Protein AF-A0A3M0WTZ1-F1 (afdb_monomer_lite)

Secondary structure (DSSP, 8-state):
--HHHHHHHHHHHT-TTEE--S-S---HHHHHHHHHTT---TTHHHHHHHHHHHHHHHHHHHHHHHHHHTSS--PPPHHHHHHHHHHHHHHHHHHHHHHHHHHHHHSPTT--SHHHHHHHHTT--S-SEE----GGGGG--HHHHHHHTTSSSS--EEEEE--HHHHHHHHHHHHHHHHHHHTT--TTT-HHHHHHHHHHHHHHHHHHGGG-HHHHHHH-HHHHHHHHHHH-TTS-EEEEEHHHHHTTHHHHHHHHHHT---------S-TTPPPP-PPPHHHHHHHHHHTHHHHHHHHHHTTT---HHHHGGG---

Sequence (317 aa):
TKAGTSWLQAELAAHPECHLRPLREIHYFDTLEARRVGRAGPVGQARARERERLRALRARLEGGWRRHDRGGERVPPPWQVARLARIYQRLYVLEQWHEMIEAALAARPGRGHGHYLAFLLDGRRDEPLVADVTPAYATLAPASFAEMARLAADVRFLMVLRDPVERLWSHCRMIAARALAAEGLRAEAEPERFAALARARLDRFLEAGAADEELWARSDYAGTLSRFRAGAPRAPLHLAVFEEMIAGRGMAGICRFLGIAPRRARIGRPVHAGVPLALDAARRHKARELLAEQYAFATEALGGRLPAAWAEATVEV

pLDDT: mean 84.85, std 14.22, range [31.23, 98.19]

Radius of gyration: 21.52 Å; chains: 1; bounding box: 51×47×67 Å

Foldseek 3Di:
DCQQLVLVCVQQVVAPLEQEQPDAALCQLQLLQCVVVVHCRPCNVVLVVVLVVLVVVVVVVVVVVVVQVVPDDDDPPPVVVVVVVVSVSVSVLSVLSSVLNVCVNPDDPPPASVSVVCSQCVPPDNRNHTDHRHLCLLLDALQSLLSQLPPDPAGAAEDEDEQLLCVLLVVLLVVLQVVQVVVVHGCVVVVVSSQVSSVVSLVVCLVCQVVPVVSNSSSCPVVSVVRNCSNPVPHHYDYFYSVCVLVQNRQQVVCVSRVHDRDRRPNDDRDDDGDDDDDDLVSLVSSCVSSVVSVVVVCVVVPNDDDVVSVVNPDDD

Structure (mmCIF, N/CA/C/O backbone):
data_AF-A0A3M0WTZ1-F1
#
_entry.id   AF-A0A3M0WTZ1-F1
#
loop_
_atom_site.group_PDB
_atom_site.id
_atom_site.type_symbol
_atom_site.label_atom_id
_atom_site.label_alt_id
_atom_site.label_comp_id
_atom_site.label_asym_id
_atom_site.label_entity_id
_atom_site.label_seq_id
_atom_site.pdbx_PDB_ins_code
_atom_site.Cartn_x
_atom_site.Cartn_y
_atom_site.Cartn_z
_atom_site.occupancy
_atom_site.B_iso_or_equiv
_atom_site.auth_seq_id
_atom_site.auth_comp_id
_atom_site.auth_asym_id
_atom_site.auth_atom_id
_atom_site.pdbx_PDB_model_num
ATOM 1 N N . THR A 1 1 ? 8.679 -5.397 -4.133 1.00 43.53 1 THR A N 1
ATOM 2 C CA . THR A 1 1 ? 8.487 -4.863 -2.764 1.00 43.53 1 THR A CA 1
ATOM 3 C C . THR A 1 1 ? 7.074 -4.359 -2.456 1.00 43.53 1 THR A C 1
ATOM 5 O O . THR A 1 1 ? 6.865 -3.561 -1.554 1.00 43.53 1 THR A O 1
ATOM 8 N N . LYS A 1 2 ? 6.065 -4.969 -3.092 1.00 50.75 2 LYS A N 1
ATOM 9 C CA . LYS A 1 2 ? 4.638 -4.880 -2.734 1.00 50.75 2 LYS A CA 1
ATOM 10 C C . LYS A 1 2 ? 4.177 -6.132 -1.972 1.00 50.75 2 LYS A C 1
ATOM 12 O O . LYS A 1 2 ? 3.028 -6.539 -2.083 1.00 50.75 2 LYS A O 1
ATOM 17 N N . ALA A 1 3 ? 5.109 -6.806 -1.294 1.00 59.81 3 ALA A N 1
ATOM 18 C CA . ALA A 1 3 ? 4.944 -8.204 -0.902 1.00 59.81 3 ALA A CA 1
ATOM 19 C C . ALA A 1 3 ? 3.773 -8.409 0.075 1.00 59.81 3 ALA A C 1
ATOM 21 O O . ALA A 1 3 ? 3.028 -9.361 -0.104 1.00 59.81 3 ALA A O 1
ATOM 22 N N . GLY A 1 4 ? 3.543 -7.489 1.021 1.00 73.88 4 GLY A N 1
ATOM 23 C CA . GLY A 1 4 ? 2.456 -7.605 2.004 1.00 73.88 4 GLY A CA 1
ATOM 24 C C . GLY A 1 4 ? 1.062 -7.471 1.414 1.00 73.88 4 GLY A C 1
ATOM 25 O O . GLY A 1 4 ? 0.257 -8.390 1.510 1.00 73.88 4 GLY A O 1
ATOM 26 N N . THR A 1 5 ? 0.781 -6.355 0.745 1.00 81.69 5 THR A N 1
ATOM 27 C CA . THR A 1 5 ? -0.539 -6.125 0.147 1.00 81.69 5 THR A CA 1
ATOM 28 C C . THR A 1 5 ? -0.799 -7.020 -1.060 1.00 81.69 5 THR A C 1
ATOM 30 O O . THR A 1 5 ? -1.931 -7.442 -1.257 1.00 81.69 5 THR A O 1
ATOM 33 N N . SER A 1 6 ? 0.235 -7.392 -1.828 1.00 82.25 6 SER A N 1
ATOM 34 C CA . SER A 1 6 ? 0.091 -8.388 -2.902 1.00 82.25 6 SER A CA 1
ATOM 35 C C . SER A 1 6 ? -0.230 -9.777 -2.356 1.00 82.25 6 SER A C 1
ATOM 37 O O . SER A 1 6 ? -1.036 -10.481 -2.956 1.00 82.25 6 SER A O 1
ATOM 39 N N . TRP A 1 7 ? 0.401 -10.175 -1.246 1.00 85.06 7 TRP A N 1
ATOM 40 C CA . TRP A 1 7 ? 0.103 -11.439 -0.577 1.00 85.06 7 TRP A CA 1
ATOM 41 C C . TRP A 1 7 ? -1.320 -11.434 -0.018 1.00 85.06 7 TRP A C 1
ATOM 43 O O . TRP A 1 7 ? -2.097 -12.323 -0.343 1.00 85.06 7 TRP A O 1
ATOM 53 N N . LEU A 1 8 ? -1.705 -10.380 0.708 1.00 88.12 8 LEU A N 1
ATOM 54 C CA . LEU A 1 8 ? -3.061 -10.230 1.235 1.00 88.12 8 LEU A CA 1
ATOM 55 C C . LEU A 1 8 ? -4.109 -10.272 0.121 1.00 88.12 8 LEU A C 1
ATOM 57 O O . LEU A 1 8 ? -5.101 -10.984 0.233 1.00 88.12 8 LEU A O 1
ATOM 61 N N . GLN A 1 9 ? -3.876 -9.537 -0.969 1.00 89.44 9 GLN A N 1
ATOM 62 C CA . GLN A 1 9 ? -4.772 -9.556 -2.116 1.00 89.44 9 GLN A CA 1
ATOM 63 C C . GLN A 1 9 ? -4.897 -10.968 -2.698 1.00 89.44 9 GLN A C 1
ATOM 65 O O . GLN A 1 9 ? -5.998 -11.372 -3.055 1.00 89.44 9 GLN A O 1
ATOM 70 N N . ALA A 1 10 ? -3.800 -11.725 -2.792 1.00 88.12 10 ALA A N 1
ATOM 71 C CA . ALA A 1 10 ? -3.833 -13.099 -3.284 1.00 88.12 10 ALA A CA 1
ATOM 72 C C . ALA A 1 10 ? -4.600 -14.044 -2.341 1.00 88.12 10 ALA A C 1
ATOM 74 O O . ALA A 1 10 ? -5.351 -14.893 -2.820 1.00 88.12 10 ALA A O 1
ATOM 75 N N . GLU A 1 11 ? -4.448 -13.887 -1.023 1.00 89.38 11 GLU A N 1
ATOM 76 C CA . GLU A 1 11 ? -5.180 -14.683 -0.031 1.00 89.38 11 GLU A CA 1
ATOM 77 C C . GLU A 1 11 ? -6.684 -14.390 -0.061 1.00 89.38 11 GLU A C 1
ATOM 79 O O . GLU A 1 11 ? -7.487 -15.327 -0.083 1.00 89.38 11 GLU A O 1
ATOM 84 N N . LEU A 1 12 ? -7.062 -13.106 -0.121 1.00 92.25 12 LEU A N 1
ATOM 85 C CA . LEU A 1 12 ? -8.459 -12.684 -0.225 1.00 92.25 12 LEU A CA 1
ATOM 86 C C . LEU A 1 12 ? -9.069 -13.096 -1.567 1.00 92.25 12 LEU A C 1
ATOM 88 O O . LEU A 1 12 ? -10.140 -13.681 -1.578 1.00 92.25 12 LEU A O 1
ATOM 92 N N . ALA A 1 13 ? -8.380 -12.885 -2.692 1.00 91.19 13 ALA A N 1
ATOM 93 C CA . ALA A 1 13 ? -8.884 -13.279 -4.012 1.00 91.19 13 ALA A CA 1
ATOM 94 C C . ALA A 1 13 ? -9.069 -14.798 -4.159 1.00 91.19 13 ALA A C 1
ATOM 96 O O . ALA A 1 13 ? -9.831 -15.254 -5.005 1.00 91.19 13 ALA A O 1
ATOM 97 N N . ALA A 1 14 ? -8.363 -15.597 -3.359 1.00 90.88 14 ALA A N 1
ATOM 98 C CA . ALA A 1 14 ? -8.546 -17.039 -3.337 1.00 90.88 14 ALA A CA 1
ATOM 99 C C . ALA A 1 14 ? -9.670 -17.492 -2.389 1.00 90.88 14 ALA A C 1
ATOM 101 O O . ALA A 1 14 ? -9.892 -18.704 -2.285 1.00 90.88 14 ALA A O 1
ATOM 102 N N . HIS A 1 15 ? -10.243 -16.601 -1.572 1.00 93.25 15 HIS A N 1
ATOM 103 C CA . HIS A 1 15 ? -11.180 -16.930 -0.493 1.00 93.25 15 HIS A CA 1
ATOM 104 C C . HIS A 1 15 ? -12.612 -17.040 -1.034 1.00 93.25 15 HIS A C 1
ATOM 106 O O . HIS A 1 15 ? -13.039 -16.135 -1.742 1.00 93.25 15 HIS A O 1
ATOM 112 N N . PRO A 1 16 ? -13.366 -18.110 -0.713 1.00 94.12 16 PRO A N 1
ATOM 113 C CA . PRO A 1 16 ? -14.694 -18.334 -1.295 1.00 94.12 16 PRO A CA 1
ATOM 114 C C . PRO A 1 16 ? -15.711 -17.246 -0.930 1.00 94.12 16 PRO A C 1
ATOM 116 O O . PRO A 1 16 ? -16.618 -16.983 -1.703 1.00 94.12 16 PRO A O 1
ATOM 119 N N . GLU A 1 17 ? -15.544 -16.593 0.221 1.00 96.75 17 GLU A N 1
ATOM 120 C CA . GLU A 1 17 ? -16.418 -15.499 0.671 1.00 96.75 17 GLU A CA 1
ATOM 121 C C . GLU A 1 17 ? -15.988 -14.102 0.195 1.00 96.75 17 GLU A C 1
ATOM 123 O O . GLU A 1 17 ? -16.555 -13.096 0.623 1.00 96.75 17 GLU A O 1
ATOM 128 N N . CYS A 1 18 ? -14.975 -14.016 -0.669 1.00 96.88 18 CYS A N 1
ATOM 129 C CA . CYS A 1 18 ? -14.419 -12.747 -1.118 1.00 96.88 18 CYS A CA 1
ATOM 130 C C . CYS A 1 18 ? -14.527 -12.605 -2.635 1.00 96.88 18 CYS A C 1
ATOM 132 O O . CYS A 1 18 ? -13.988 -13.410 -3.392 1.00 96.88 18 CYS A O 1
ATOM 134 N N . HIS A 1 19 ? -15.127 -11.508 -3.080 1.00 96.31 19 HIS A N 1
ATOM 135 C CA . HIS A 1 19 ? -15.101 -11.072 -4.463 1.00 96.31 19 HIS A CA 1
ATOM 136 C C . HIS A 1 19 ? -14.076 -9.946 -4.645 1.00 96.31 19 HIS A C 1
ATOM 138 O O . HIS A 1 19 ? -14.218 -8.843 -4.114 1.00 96.31 19 HIS A O 1
ATOM 144 N N . LEU A 1 20 ? -13.017 -10.225 -5.405 1.00 94.56 20 LEU A N 1
ATOM 145 C CA . LEU A 1 20 ? -12.028 -9.231 -5.811 1.00 94.56 20 LEU A CA 1
ATOM 146 C C . LEU A 1 20 ? -11.910 -9.242 -7.332 1.00 94.56 20 LEU A C 1
ATOM 148 O O . LEU A 1 20 ? -11.742 -10.300 -7.945 1.00 94.56 20 LEU A O 1
ATOM 152 N N . ARG A 1 21 ? -11.908 -8.055 -7.947 1.00 90.56 21 ARG A N 1
ATOM 153 C CA . ARG A 1 21 ? -11.580 -7.935 -9.371 1.00 90.56 21 ARG A CA 1
ATOM 154 C C . ARG A 1 21 ? -10.158 -8.462 -9.617 1.00 90.56 21 ARG A C 1
ATOM 156 O O . ARG A 1 21 ? -9.267 -8.248 -8.790 1.00 90.56 21 ARG A O 1
ATOM 163 N N . PRO A 1 22 ? -9.880 -9.088 -10.777 1.00 84.94 22 PRO A N 1
ATOM 164 C CA . PRO A 1 22 ? -8.549 -9.588 -11.136 1.00 84.94 22 PRO A CA 1
ATOM 165 C C . PRO A 1 22 ? -7.601 -8.449 -11.572 1.00 84.94 22 PRO A C 1
ATOM 167 O O . PRO A 1 22 ? -6.793 -8.598 -12.491 1.00 84.94 22 PRO A O 1
ATOM 170 N N . LEU A 1 23 ? -7.706 -7.298 -10.907 1.00 84.44 23 LEU A N 1
ATOM 171 C CA . LEU A 1 23 ? -6.866 -6.124 -11.053 1.00 84.44 23 LEU A CA 1
ATOM 172 C C . LEU A 1 23 ? -6.281 -5.778 -9.685 1.00 84.44 23 LEU A C 1
ATOM 174 O O . LEU A 1 23 ? -6.974 -5.763 -8.672 1.00 84.44 23 LEU A O 1
ATOM 178 N N . ARG A 1 24 ? -4.977 -5.520 -9.651 1.00 83.81 24 ARG A N 1
ATOM 179 C CA . ARG A 1 24 ? -4.284 -5.121 -8.425 1.00 83.81 24 ARG A CA 1
ATOM 180 C C . ARG A 1 24 ? -4.145 -3.622 -8.388 1.00 83.81 24 ARG A C 1
ATOM 182 O O . ARG A 1 24 ? -3.759 -3.062 -9.407 1.00 83.81 24 ARG A O 1
ATOM 189 N N . GLU A 1 25 ? -4.365 -3.052 -7.208 1.00 89.25 25 GLU A N 1
ATOM 190 C CA . GLU A 1 25 ? -4.240 -1.621 -6.938 1.00 89.25 25 GLU A CA 1
ATOM 191 C C . GLU A 1 25 ? -5.066 -0.791 -7.928 1.00 89.25 25 GLU A C 1
ATOM 193 O O . GLU A 1 25 ? -4.576 -0.342 -8.963 1.00 89.25 25 GLU A O 1
ATOM 198 N N . ILE A 1 26 ? -6.351 -0.618 -7.627 1.00 91.62 26 ILE A N 1
ATOM 199 C CA . ILE A 1 26 ? -7.291 0.064 -8.523 1.00 91.62 26 ILE A CA 1
ATOM 200 C C . ILE A 1 26 ? -6.945 1.553 -8.659 1.00 91.62 26 ILE A C 1
ATOM 202 O O . ILE A 1 26 ? -7.224 2.151 -9.699 1.00 91.62 26 ILE A O 1
ATOM 206 N N . HIS A 1 27 ? -6.294 2.149 -7.658 1.00 91.44 27 HIS A N 1
ATOM 207 C CA . HIS A 1 27 ? -5.877 3.552 -7.692 1.00 91.44 27 HIS A CA 1
ATOM 208 C C . HIS A 1 27 ? -7.032 4.529 -7.992 1.00 91.44 27 HIS A C 1
ATOM 210 O O . HIS A 1 27 ? -6.870 5.483 -8.760 1.00 91.44 27 HIS A O 1
ATOM 216 N N . TYR A 1 28 ? -8.228 4.260 -7.454 1.00 93.19 28 TYR A N 1
ATOM 217 C CA . TYR A 1 28 ? -9.418 5.072 -7.712 1.00 93.19 28 TYR A CA 1
ATOM 218 C C . TYR A 1 28 ? -9.367 6.394 -6.939 1.00 93.19 28 TYR A C 1
ATOM 220 O O . TYR A 1 28 ? -9.312 7.466 -7.545 1.00 93.19 28 TYR A O 1
ATOM 228 N N . PHE A 1 29 ? -9.326 6.331 -5.606 1.00 93.69 29 PHE A N 1
ATOM 229 C CA . PHE A 1 29 ? -9.411 7.524 -4.757 1.00 93.69 29 PHE A CA 1
ATOM 230 C C . PHE A 1 29 ? -8.200 8.455 -4.892 1.00 93.69 29 PHE A C 1
ATOM 232 O O . PHE A 1 29 ? -8.381 9.664 -5.006 1.00 93.69 29 PHE A O 1
ATOM 239 N N . ASP A 1 30 ? -6.977 7.923 -4.975 1.00 91.12 30 ASP A N 1
ATOM 240 C CA . ASP A 1 30 ? -5.756 8.728 -5.155 1.00 91.12 30 ASP A CA 1
ATOM 241 C C . ASP A 1 30 ? -5.700 9.396 -6.532 1.00 91.12 30 ASP A C 1
ATOM 243 O O . ASP A 1 30 ? -5.180 10.501 -6.675 1.00 91.12 30 ASP A O 1
ATOM 247 N N . THR A 1 31 ? -6.305 8.777 -7.548 1.00 88.69 31 THR A N 1
ATOM 248 C CA . THR A 1 31 ? -6.494 9.421 -8.852 1.00 88.69 31 THR A CA 1
ATOM 249 C C . THR A 1 31 ? -7.454 10.600 -8.778 1.00 88.69 31 THR A C 1
ATOM 251 O O . THR A 1 31 ? -7.157 11.662 -9.330 1.00 88.69 31 THR A O 1
ATOM 254 N N . LEU A 1 32 ? -8.618 10.410 -8.150 1.00 88.06 32 LEU A N 1
ATOM 255 C CA . LEU A 1 32 ? -9.620 11.466 -8.046 1.00 88.06 32 LEU A CA 1
ATOM 256 C C . LEU A 1 32 ? -9.100 12.632 -7.208 1.00 88.06 32 LEU A C 1
ATOM 258 O O . LEU A 1 32 ? -9.241 13.783 -7.616 1.00 88.06 32 LEU A O 1
ATOM 262 N N . GLU A 1 33 ? -8.452 12.342 -6.081 1.00 88.56 33 GLU A N 1
ATOM 263 C CA . GLU A 1 33 ? -7.836 13.354 -5.228 1.00 88.56 33 GLU A CA 1
ATOM 264 C C . GLU A 1 33 ? -6.769 14.140 -5.993 1.00 88.56 33 GLU A C 1
ATOM 266 O O . GLU A 1 33 ? -6.850 15.366 -6.047 1.00 88.56 33 GLU A O 1
ATOM 271 N N . ALA A 1 34 ? -5.847 13.459 -6.687 1.00 84.62 34 ALA A N 1
ATOM 272 C CA . ALA A 1 34 ? -4.825 14.123 -7.493 1.00 84.62 34 ALA A CA 1
ATOM 273 C C . ALA A 1 34 ? -5.426 15.060 -8.553 1.00 84.62 34 ALA A C 1
ATOM 275 O O . ALA A 1 34 ? -4.933 16.176 -8.733 1.00 84.62 34 ALA A O 1
ATOM 276 N N . ARG A 1 35 ? -6.522 14.652 -9.214 1.00 81.38 35 ARG A N 1
ATOM 277 C CA . ARG A 1 35 ? -7.234 15.514 -10.169 1.00 81.38 35 ARG A CA 1
ATOM 278 C C . ARG A 1 35 ? -7.805 16.759 -9.494 1.00 81.38 35 ARG A C 1
ATOM 280 O O . ARG A 1 35 ? -7.669 17.844 -10.057 1.00 81.38 35 ARG A O 1
ATOM 287 N N . ARG A 1 36 ? -8.428 16.612 -8.318 1.00 80.00 36 ARG A N 1
ATOM 288 C CA . ARG A 1 36 ? -9.026 17.725 -7.555 1.00 80.00 36 ARG A CA 1
ATOM 289 C C . ARG A 1 36 ? -7.980 18.763 -7.153 1.00 80.00 36 ARG A C 1
ATOM 291 O O . ARG A 1 36 ? -8.273 19.950 -7.199 1.00 80.00 36 ARG A O 1
ATOM 298 N N . VAL A 1 37 ? -6.763 18.327 -6.825 1.00 76.62 37 VAL A N 1
ATOM 299 C CA . VAL A 1 37 ? -5.655 19.219 -6.439 1.00 76.62 37 VAL A CA 1
ATOM 300 C C . VAL A 1 37 ? -4.757 19.636 -7.613 1.00 76.62 37 VAL A C 1
ATOM 302 O O . VAL A 1 37 ? -3.669 20.163 -7.397 1.00 76.62 37 VAL A O 1
ATOM 305 N N . GLY A 1 38 ? -5.168 19.381 -8.862 1.00 68.69 38 GLY A N 1
ATOM 306 C CA . GLY A 1 38 ? -4.420 19.792 -10.056 1.00 68.69 38 GLY A CA 1
ATOM 307 C C . GLY A 1 38 ? -3.067 19.094 -10.247 1.00 68.69 38 GLY A C 1
ATOM 308 O O . GLY A 1 38 ? -2.259 19.538 -11.058 1.00 68.69 38 GLY A O 1
ATOM 309 N N . ARG A 1 39 ? -2.802 17.997 -9.528 1.00 65.12 39 ARG A N 1
ATOM 310 C CA . ARG A 1 39 ? -1.571 17.212 -9.664 1.00 65.12 39 ARG A CA 1
ATOM 311 C C . ARG A 1 39 ? -1.727 16.210 -10.807 1.00 65.12 39 ARG A C 1
ATOM 313 O O . ARG A 1 39 ? -2.798 15.634 -11.015 1.00 65.12 39 ARG A O 1
ATOM 320 N N . ALA A 1 40 ? -0.639 15.943 -11.529 1.00 57.66 40 ALA A N 1
ATOM 321 C CA . ALA A 1 40 ? -0.582 14.767 -12.387 1.00 57.66 40 ALA A CA 1
ATOM 322 C C . ALA A 1 40 ? -0.678 13.537 -11.475 1.00 57.66 40 ALA A C 1
ATOM 324 O O . ALA A 1 40 ? 0.288 13.180 -10.805 1.00 57.66 40 ALA A O 1
ATOM 325 N N . GLY A 1 41 ? -1.863 12.929 -11.382 1.00 54.03 41 GLY A N 1
ATOM 326 C CA . GLY A 1 41 ? -2.035 11.719 -10.582 1.00 54.03 41 GLY A CA 1
ATOM 327 C C . GLY A 1 41 ? -1.038 10.641 -11.017 1.00 54.03 41 GLY A C 1
ATOM 328 O O . GLY A 1 41 ? -0.635 10.635 -12.187 1.00 54.03 41 GLY A O 1
ATOM 329 N N . PRO A 1 42 ? -0.673 9.693 -10.131 1.00 51.66 42 PRO A N 1
ATOM 330 C CA . PRO A 1 42 ? 0.375 8.687 -10.375 1.00 51.66 42 PRO A CA 1
ATOM 331 C C . PRO A 1 42 ? 0.147 7.816 -11.623 1.00 51.66 42 PRO A C 1
ATOM 333 O O . PRO A 1 42 ? 1.006 7.034 -12.022 1.00 51.66 42 PRO A O 1
ATOM 336 N N . VAL A 1 43 ? -1.019 7.948 -12.250 1.00 53.47 43 VAL A N 1
ATOM 337 C CA . VAL A 1 43 ? -1.520 7.081 -13.298 1.00 53.47 43 VAL A CA 1
ATOM 338 C C . VAL A 1 43 ? -1.839 7.833 -14.603 1.00 53.47 43 VAL A C 1
ATOM 340 O O . VAL A 1 43 ? -2.143 7.182 -15.591 1.00 53.47 43 VAL A O 1
ATOM 343 N N . GLY A 1 44 ? -1.756 9.170 -14.668 1.00 52.91 44 GLY A N 1
ATOM 344 C CA . GLY A 1 44 ? -2.223 9.949 -15.833 1.00 52.91 44 GLY A CA 1
ATOM 345 C C . GLY A 1 44 ? -1.494 9.630 -17.150 1.00 52.91 44 GLY A C 1
ATOM 346 O O . GLY A 1 44 ? -2.113 9.221 -18.129 1.00 52.91 44 GLY A O 1
ATOM 347 N N . GLN A 1 45 ? -0.162 9.739 -17.168 1.00 46.59 45 GLN A N 1
ATOM 348 C CA . GLN A 1 45 ? 0.645 9.434 -18.363 1.00 46.59 45 GLN A CA 1
ATOM 349 C C . GLN A 1 45 ? 0.863 7.924 -18.560 1.00 46.59 45 GLN A C 1
ATOM 351 O O . GLN A 1 45 ? 0.922 7.439 -19.691 1.00 46.59 45 GLN A O 1
ATOM 356 N N . ALA A 1 46 ? 0.924 7.161 -17.462 1.00 53.72 46 ALA A N 1
ATOM 357 C CA . ALA A 1 46 ? 1.008 5.704 -17.503 1.00 53.72 46 ALA A CA 1
ATOM 358 C C . ALA A 1 46 ? -0.266 5.069 -18.097 1.00 53.72 46 ALA A C 1
ATOM 360 O O . ALA A 1 46 ? -0.160 4.077 -18.809 1.00 53.72 46 ALA A O 1
ATOM 361 N N . ARG A 1 47 ? -1.453 5.665 -17.887 1.00 63.69 47 ARG A N 1
ATOM 362 C CA . ARG A 1 47 ? -2.740 5.211 -18.452 1.00 63.69 47 ARG A CA 1
ATOM 363 C C . ARG A 1 47 ? -2.807 5.315 -19.960 1.00 63.69 47 ARG A C 1
ATOM 365 O O . ARG A 1 47 ? -3.262 4.370 -20.593 1.00 63.69 47 ARG A O 1
ATOM 372 N N . ALA A 1 48 ? -2.371 6.437 -20.532 1.00 59.62 48 ALA A N 1
ATOM 373 C CA . ALA A 1 48 ? -2.405 6.628 -21.980 1.00 59.62 48 ALA A CA 1
ATOM 374 C C . ALA A 1 48 ? -1.502 5.604 -22.687 1.00 59.62 48 ALA A C 1
ATOM 376 O O . ALA A 1 48 ? -1.952 4.909 -23.599 1.00 59.62 48 ALA A O 1
ATOM 377 N N . ARG A 1 49 ? -0.270 5.436 -22.183 1.00 62.19 49 ARG A N 1
ATOM 378 C CA . ARG A 1 49 ? 0.690 4.443 -22.691 1.00 62.19 49 ARG A CA 1
ATOM 379 C C . ARG A 1 49 ? 0.203 3.010 -22.487 1.00 62.19 49 ARG A C 1
ATOM 381 O O . ARG A 1 49 ? 0.332 2.188 -23.388 1.00 62.19 49 ARG A O 1
ATOM 388 N N . GLU A 1 50 ? -0.384 2.703 -21.330 1.00 67.50 50 GLU A N 1
ATOM 389 C CA . GLU A 1 50 ? -0.930 1.371 -21.063 1.00 67.50 50 GLU A CA 1
ATOM 390 C C . GLU A 1 50 ? -2.135 1.083 -21.965 1.00 67.50 50 GLU A C 1
ATOM 392 O O . GLU A 1 50 ? -2.194 0.017 -22.563 1.00 67.50 50 GLU A O 1
ATOM 397 N N . ARG A 1 51 ? -3.048 2.037 -22.182 1.00 67.81 51 ARG A N 1
ATOM 398 C CA . ARG A 1 51 ? -4.176 1.879 -23.116 1.00 67.81 51 ARG A CA 1
ATOM 399 C C . ARG A 1 51 ? -3.713 1.610 -24.544 1.00 67.81 51 ARG A C 1
ATOM 401 O O . ARG A 1 51 ? -4.249 0.721 -25.203 1.00 67.81 51 ARG A O 1
ATOM 408 N N . GLU A 1 52 ? -2.726 2.356 -25.028 1.00 69.56 52 GLU A N 1
ATOM 409 C CA . GLU A 1 52 ? -2.148 2.138 -26.355 1.00 69.56 52 GLU A CA 1
ATOM 410 C C . GLU A 1 52 ? -1.479 0.761 -26.456 1.00 69.56 52 GLU A C 1
ATOM 412 O O . GLU A 1 52 ? -1.727 0.010 -27.400 1.00 69.56 52 GLU A O 1
ATOM 417 N N . ARG A 1 53 ? -0.727 0.365 -25.424 1.00 71.38 53 ARG A N 1
ATOM 418 C CA . ARG A 1 53 ? -0.125 -0.967 -25.322 1.00 71.38 53 ARG A CA 1
ATOM 419 C C . ARG A 1 53 ? -1.170 -2.084 -25.308 1.00 71.38 53 ARG A C 1
ATOM 421 O O . ARG A 1 53 ? -0.963 -3.108 -25.959 1.00 71.38 53 ARG A O 1
ATOM 428 N N . LEU A 1 54 ? -2.278 -1.909 -24.588 1.00 70.12 54 LEU A N 1
ATOM 429 C CA . LEU A 1 54 ? -3.378 -2.875 -24.520 1.00 70.12 54 LEU A CA 1
ATOM 430 C C . LEU A 1 54 ? -4.067 -3.015 -25.879 1.00 70.12 54 LEU A C 1
ATOM 432 O O . LEU A 1 54 ? -4.280 -4.139 -26.334 1.00 70.12 54 LEU A O 1
ATOM 436 N N . ARG A 1 55 ? -4.320 -1.897 -26.573 1.00 73.94 55 ARG A N 1
ATOM 437 C CA . ARG A 1 55 ? -4.846 -1.889 -27.948 1.00 73.94 55 ARG A CA 1
ATOM 438 C C . ARG A 1 55 ? -3.914 -2.607 -28.918 1.00 73.94 55 ARG A C 1
ATOM 440 O O . ARG A 1 55 ? -4.362 -3.477 -29.660 1.00 73.94 55 ARG A O 1
ATOM 447 N N . ALA A 1 56 ? -2.618 -2.299 -28.876 1.00 76.31 56 ALA A N 1
ATOM 448 C CA . ALA A 1 56 ? -1.616 -2.953 -29.714 1.00 76.31 56 ALA A CA 1
ATOM 449 C C . ALA A 1 56 ? -1.524 -4.462 -29.423 1.00 76.31 56 ALA A C 1
ATOM 451 O O . ALA A 1 56 ? -1.442 -5.279 -30.343 1.00 76.31 56 ALA A O 1
ATOM 452 N N . LEU A 1 57 ? -1.587 -4.856 -28.145 1.00 73.88 57 LEU A N 1
ATOM 453 C CA . LEU A 1 57 ? -1.592 -6.260 -27.744 1.00 73.88 57 LEU A CA 1
ATOM 454 C C . LEU A 1 57 ? -2.845 -6.985 -28.252 1.00 73.88 57 LEU A C 1
ATOM 456 O O . LEU A 1 57 ? -2.712 -8.074 -28.809 1.00 73.88 57 LEU A O 1
ATOM 460 N N . ARG A 1 58 ? -4.030 -6.381 -28.108 1.00 73.81 58 ARG A N 1
ATOM 461 C CA . ARG A 1 58 ? -5.299 -6.923 -28.611 1.00 73.81 58 ARG A CA 1
ATOM 462 C C . ARG A 1 58 ? -5.265 -7.114 -30.125 1.00 73.81 58 ARG A C 1
ATOM 464 O O . ARG A 1 58 ? -5.478 -8.229 -30.593 1.00 73.81 58 ARG A O 1
AT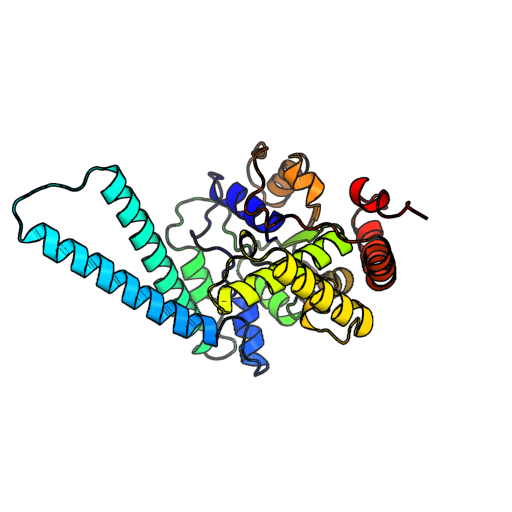OM 471 N N . ALA A 1 59 ? -4.873 -6.082 -30.872 1.00 76.62 59 ALA A N 1
ATOM 472 C CA . ALA A 1 59 ? -4.741 -6.146 -32.327 1.00 76.62 59 ALA A CA 1
ATOM 473 C C . ALA A 1 59 ? -3.765 -7.250 -32.775 1.00 76.62 59 ALA A C 1
ATOM 475 O O . ALA A 1 59 ? -4.035 -7.985 -33.727 1.00 76.62 59 ALA A O 1
ATOM 476 N N . ARG A 1 60 ? -2.647 -7.432 -32.056 1.00 74.75 60 ARG A N 1
ATOM 477 C CA . ARG A 1 60 ? -1.682 -8.506 -32.339 1.00 74.75 60 ARG A CA 1
ATOM 478 C C . ARG A 1 60 ? -2.264 -9.900 -32.090 1.00 74.75 60 ARG A C 1
ATOM 480 O O . ARG A 1 60 ? -1.977 -10.816 -32.859 1.00 74.75 60 ARG A O 1
ATOM 487 N N . LEU A 1 61 ? -3.053 -10.072 -31.028 1.00 71.19 61 LEU A N 1
ATOM 488 C CA . LEU A 1 61 ? -3.700 -11.348 -30.700 1.00 71.19 61 LEU A CA 1
ATOM 489 C C . LEU A 1 61 ? -4.794 -11.698 -31.714 1.00 71.19 61 LEU A C 1
ATOM 491 O O . LEU A 1 61 ? -4.798 -12.814 -32.230 1.00 71.19 61 LEU A O 1
ATOM 495 N N . GLU A 1 62 ? -5.651 -10.738 -32.061 1.00 71.88 62 GLU A N 1
ATOM 496 C CA . GLU A 1 62 ? -6.705 -10.902 -33.069 1.00 71.88 62 GLU A CA 1
ATOM 497 C C . GLU A 1 62 ? -6.110 -11.179 -34.464 1.00 71.88 62 GLU A C 1
ATOM 499 O O . GLU A 1 62 ? -6.552 -12.086 -35.171 1.00 71.88 62 GLU A O 1
ATOM 504 N N . GLY A 1 63 ? -5.038 -10.474 -34.847 1.00 67.50 63 GLY A N 1
ATOM 505 C CA . GLY A 1 63 ? -4.326 -10.698 -36.111 1.00 67.50 63 GLY A CA 1
ATOM 506 C C . GLY A 1 63 ? -3.525 -12.008 -36.167 1.00 67.50 63 GLY A C 1
ATOM 507 O O . GLY A 1 63 ? -3.287 -12.549 -37.248 1.00 67.50 63 GLY A O 1
ATOM 508 N N . GLY A 1 64 ? -3.088 -12.543 -35.024 1.00 65.50 64 GLY A N 1
ATOM 509 C CA . GLY A 1 64 ? -2.520 -13.893 -34.931 1.00 65.50 64 GLY A CA 1
ATOM 510 C C . GLY A 1 64 ? -3.577 -14.978 -35.147 1.00 65.50 64 GLY A C 1
ATOM 511 O O . GLY A 1 64 ? -3.321 -15.955 -35.846 1.00 65.50 64 GLY A O 1
ATOM 512 N N . TRP A 1 65 ? -4.784 -14.761 -34.619 1.00 60.00 65 TRP A N 1
ATOM 513 C CA . TRP A 1 65 ? -5.919 -15.675 -34.760 1.00 60.00 65 TRP A CA 1
ATOM 514 C C . TRP A 1 65 ? -6.414 -15.771 -36.212 1.00 60.00 65 TRP A C 1
ATOM 516 O O . TRP A 1 65 ? -6.529 -16.868 -36.751 1.00 60.00 65 TRP A O 1
ATOM 526 N N . ARG A 1 66 ? -6.577 -14.631 -36.900 1.00 59.41 66 ARG A N 1
ATOM 527 C CA . ARG A 1 66 ? -6.998 -14.583 -38.319 1.00 59.41 66 ARG A CA 1
ATOM 528 C C . ARG A 1 66 ? -6.037 -15.291 -39.286 1.00 59.41 66 ARG A C 1
ATOM 530 O O . ARG A 1 66 ? -6.450 -15.685 -40.371 1.00 59.41 66 ARG A O 1
ATOM 537 N N . ARG A 1 67 ? -4.756 -15.432 -38.923 1.00 57.78 67 ARG A N 1
ATOM 538 C CA . ARG A 1 67 ? -3.751 -16.160 -39.721 1.00 57.78 67 ARG A CA 1
ATOM 539 C C . ARG A 1 67 ? -3.816 -17.674 -39.525 1.00 57.78 67 ARG A C 1
ATOM 541 O O . ARG A 1 67 ? -3.526 -18.397 -40.467 1.00 57.78 67 ARG A O 1
ATOM 548 N N . HIS A 1 68 ? -4.223 -18.135 -38.343 1.00 54.62 68 HIS A N 1
ATOM 549 C CA . HIS A 1 68 ? -4.469 -19.554 -38.077 1.00 54.62 68 HIS A CA 1
ATOM 550 C C . HIS A 1 68 ? -5.720 -20.072 -38.802 1.00 54.62 68 HIS A C 1
ATOM 552 O O . HIS A 1 68 ? -5.719 -21.200 -39.280 1.00 54.62 68 HIS A O 1
ATOM 558 N N . ASP A 1 69 ? -6.749 -19.233 -38.920 1.00 53.72 69 ASP A N 1
ATOM 559 C CA . ASP A 1 69 ? -8.043 -19.580 -39.524 1.00 53.72 69 ASP A CA 1
ATOM 560 C C . ASP A 1 69 ? -7.966 -19.821 -41.048 1.00 53.72 69 ASP A C 1
ATOM 562 O O . ASP A 1 69 ? -8.683 -20.642 -41.606 1.00 53.72 69 ASP A O 1
ATOM 566 N N . ARG A 1 70 ? -7.024 -19.171 -41.748 1.00 56.03 70 ARG A N 1
ATOM 567 C CA . ARG A 1 70 ? -6.847 -19.319 -43.209 1.00 56.03 70 ARG A CA 1
ATOM 568 C C . ARG A 1 70 ? -6.020 -20.540 -43.641 1.00 56.03 70 ARG A C 1
ATOM 570 O O . ARG A 1 70 ? -5.832 -20.732 -44.837 1.00 56.03 70 ARG A O 1
ATOM 577 N N . GLY A 1 71 ? -5.472 -21.313 -42.701 1.00 56.19 71 GLY A N 1
ATOM 578 C CA . GLY A 1 71 ? -4.384 -22.266 -42.963 1.00 56.19 71 GLY A CA 1
ATOM 579 C C . GLY A 1 71 ? -4.716 -23.756 -42.867 1.00 56.19 71 GLY A C 1
ATOM 580 O O . GLY A 1 71 ? -3.782 -24.547 -42.923 1.00 56.19 71 GLY A O 1
ATOM 581 N N . GLY A 1 72 ? -5.982 -24.154 -42.711 1.00 56.34 72 GLY A N 1
ATOM 582 C CA . GLY A 1 72 ? -6.342 -25.564 -42.511 1.00 56.34 72 GLY A CA 1
ATOM 583 C C . GLY A 1 72 ? -6.010 -26.049 -41.092 1.00 56.34 72 GLY A C 1
ATOM 584 O O . GLY A 1 72 ? -4.858 -26.242 -40.718 1.00 56.34 72 GLY A O 1
ATOM 585 N N . GLU A 1 73 ? -7.067 -26.178 -40.296 1.00 58.56 73 GLU A N 1
ATOM 586 C CA . GLU A 1 73 ? -7.183 -26.637 -38.907 1.00 58.56 73 GLU A CA 1
ATOM 587 C C . GLU A 1 73 ? -5.950 -27.240 -38.202 1.00 58.56 73 GLU A C 1
ATOM 589 O O . GLU A 1 73 ? -5.600 -28.413 -38.329 1.00 58.56 73 GLU A O 1
ATOM 594 N N . ARG A 1 74 ? -5.435 -26.477 -37.233 1.00 60.66 74 ARG A N 1
ATOM 595 C CA . ARG A 1 74 ? -5.104 -27.037 -35.918 1.00 60.66 74 ARG A CA 1
ATOM 596 C C . ARG A 1 74 ? -5.809 -26.212 -34.858 1.00 60.66 74 ARG A C 1
ATOM 598 O O . ARG A 1 74 ? -5.429 -25.065 -34.617 1.00 60.66 74 ARG A O 1
ATOM 605 N N . VAL A 1 75 ? -6.808 -26.807 -34.208 1.00 65.75 75 VAL A N 1
ATOM 606 C CA . VAL A 1 75 ? -7.342 -26.285 -32.946 1.00 65.75 75 VAL A CA 1
ATOM 607 C C . VAL A 1 75 ? -6.150 -26.100 -31.998 1.00 65.75 75 VAL A C 1
ATOM 609 O O . VAL A 1 75 ? -5.394 -27.057 -31.791 1.00 65.75 75 VAL A O 1
ATOM 612 N N . PRO A 1 76 ? -5.908 -24.888 -31.461 1.00 68.19 76 PRO A N 1
ATOM 613 C CA . PRO A 1 76 ? -4.791 -24.670 -30.559 1.00 68.19 76 PRO A CA 1
ATOM 614 C C . PRO A 1 76 ? -4.886 -25.632 -29.371 1.00 68.19 76 PRO A C 1
ATOM 616 O O . PRO A 1 76 ? -5.987 -25.857 -28.863 1.00 68.19 76 PRO A O 1
ATOM 619 N N . PRO A 1 77 ? -3.763 -26.180 -28.881 1.00 74.62 77 PRO A N 1
ATOM 620 C CA . PRO A 1 77 ? -3.801 -27.082 -27.741 1.00 74.62 77 PRO A CA 1
ATOM 621 C C . PRO A 1 77 ? -4.442 -26.380 -26.526 1.00 74.62 77 PRO A C 1
ATOM 623 O O . PRO A 1 77 ? -4.281 -25.162 -26.372 1.00 74.62 77 PRO A O 1
ATOM 626 N N . PRO A 1 78 ? -5.125 -27.110 -25.624 1.00 78.62 78 PRO A N 1
ATOM 627 C CA . PRO A 1 78 ? -5.917 -26.514 -24.541 1.00 78.62 78 PRO A CA 1
ATOM 628 C C . PRO A 1 78 ? -5.167 -25.481 -23.686 1.00 78.62 78 PRO A C 1
ATOM 630 O O . PRO A 1 78 ? -5.729 -24.455 -23.302 1.00 78.62 78 PRO A O 1
ATOM 633 N N . TRP A 1 79 ? -3.868 -25.685 -23.439 1.00 70.69 79 TRP A N 1
ATOM 634 C CA . TRP A 1 79 ? -3.043 -24.736 -22.684 1.00 70.69 79 TRP A CA 1
ATOM 635 C C . TRP A 1 79 ? -2.901 -23.374 -23.385 1.00 70.69 79 TRP A C 1
ATOM 637 O O . TRP A 1 79 ? -2.828 -22.341 -22.713 1.00 70.69 79 TRP A O 1
ATOM 647 N N . GLN A 1 80 ? -2.876 -23.351 -24.722 1.00 73.81 80 GLN A N 1
ATOM 648 C CA . GLN A 1 80 ? -2.767 -22.133 -25.522 1.00 73.81 80 GLN A CA 1
ATOM 649 C C . GLN A 1 80 ? -4.089 -21.367 -25.505 1.00 73.81 80 GLN A C 1
ATOM 651 O O . GLN A 1 80 ? -4.078 -20.154 -25.291 1.00 73.81 80 GLN A O 1
ATOM 656 N N . VAL A 1 81 ? -5.218 -22.073 -25.628 1.00 75.44 81 VAL A N 1
ATOM 657 C CA . VAL A 1 81 ? -6.563 -21.496 -25.465 1.00 75.44 81 VAL A CA 1
ATOM 658 C C . VAL A 1 81 ? -6.718 -20.900 -24.064 1.00 75.44 81 VAL A C 1
ATOM 660 O O . VAL A 1 81 ? -7.046 -19.724 -23.928 1.00 75.44 81 VAL A O 1
ATOM 663 N N . ALA A 1 82 ? -6.363 -21.648 -23.016 1.00 76.31 82 ALA A N 1
ATOM 664 C CA . ALA A 1 82 ? -6.418 -21.173 -21.634 1.00 76.31 82 ALA A CA 1
ATOM 665 C C . ALA A 1 82 ? -5.475 -19.985 -21.366 1.00 76.31 82 ALA A C 1
ATOM 667 O O . ALA A 1 82 ? -5.766 -19.114 -20.543 1.00 76.31 82 ALA A O 1
ATOM 668 N N . ARG A 1 83 ? -4.311 -19.923 -22.028 1.00 76.50 83 ARG A N 1
ATOM 669 C CA . ARG A 1 83 ? -3.413 -18.759 -21.953 1.00 76.50 83 ARG A CA 1
ATOM 670 C C . ARG A 1 83 ? -4.045 -17.531 -22.605 1.00 76.50 83 ARG A C 1
ATOM 672 O O . ARG A 1 83 ? -3.996 -16.457 -22.013 1.00 76.50 83 ARG A O 1
ATOM 679 N N . LEU A 1 84 ? -4.627 -17.685 -23.792 1.00 75.69 84 LEU A N 1
ATOM 680 C CA . LEU A 1 84 ? -5.291 -16.596 -24.510 1.00 75.69 84 LEU A CA 1
ATOM 681 C C . LEU A 1 8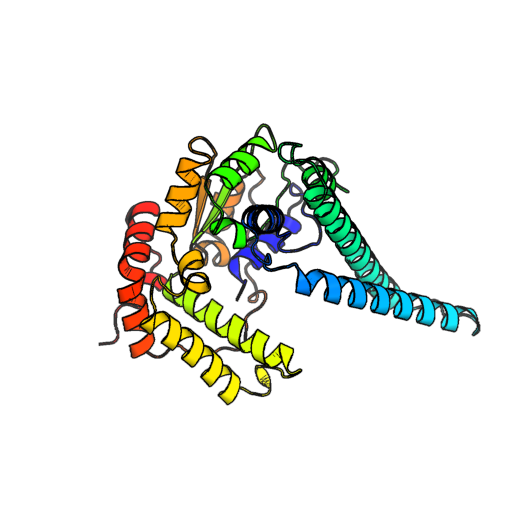4 ? -6.516 -16.087 -23.751 1.00 75.69 84 LEU A C 1
ATOM 683 O O . LEU A 1 84 ? -6.634 -14.881 -23.570 1.00 75.69 84 LEU A O 1
ATOM 687 N N . ALA A 1 85 ? -7.358 -16.980 -23.228 1.00 77.75 85 ALA A N 1
ATOM 688 C CA . ALA A 1 85 ? -8.513 -16.619 -22.409 1.00 77.75 85 ALA A CA 1
ATOM 689 C C . ALA A 1 85 ? -8.108 -15.756 -21.201 1.00 77.75 85 ALA A C 1
ATOM 691 O O . ALA A 1 85 ? -8.693 -14.701 -20.974 1.00 77.75 85 ALA A O 1
ATOM 692 N N . ARG A 1 86 ? -7.031 -16.129 -20.491 1.00 79.56 86 ARG A N 1
ATOM 693 C CA . ARG A 1 86 ? -6.474 -15.320 -19.389 1.00 79.56 86 ARG A CA 1
ATOM 694 C C . ARG A 1 86 ? -5.999 -13.940 -19.843 1.00 79.56 86 ARG A C 1
ATOM 696 O O . ARG A 1 86 ? -6.170 -12.967 -19.113 1.00 79.56 86 ARG A O 1
ATOM 703 N N . ILE A 1 87 ? -5.385 -13.846 -21.025 1.00 78.12 87 ILE A N 1
ATOM 704 C CA . ILE A 1 87 ? -4.956 -12.557 -21.578 1.00 78.12 87 ILE A CA 1
ATOM 705 C C . ILE A 1 87 ? -6.179 -11.700 -21.917 1.00 78.12 87 ILE A C 1
ATOM 707 O O . ILE A 1 87 ? -6.233 -10.561 -21.470 1.00 78.12 87 ILE A O 1
ATOM 711 N N . TYR A 1 88 ? -7.173 -12.241 -22.626 1.00 79.25 88 TYR A N 1
ATOM 712 C CA . TYR A 1 88 ? -8.399 -11.516 -22.973 1.00 79.25 88 TYR A CA 1
ATOM 713 C C . TYR A 1 88 ? -9.187 -11.067 -21.741 1.00 79.25 88 TYR A C 1
ATOM 715 O O . TYR A 1 88 ? -9.577 -9.908 -21.671 1.00 79.25 88 TYR A O 1
ATOM 723 N N . GLN A 1 89 ? -9.344 -11.929 -20.734 1.00 80.38 89 GLN A N 1
ATOM 724 C CA . GLN A 1 89 ? -9.990 -11.564 -19.471 1.00 80.38 89 GLN A CA 1
ATOM 725 C C . GLN A 1 89 ? -9.263 -10.397 -18.790 1.00 80.38 89 GLN A C 1
ATOM 727 O O . GLN A 1 89 ? -9.892 -9.457 -18.307 1.00 80.38 89 GLN A O 1
ATOM 732 N N . ARG A 1 90 ? -7.924 -10.429 -18.773 1.00 82.06 90 ARG A N 1
ATOM 733 C CA . ARG A 1 90 ? -7.124 -9.340 -18.208 1.00 82.06 90 ARG A CA 1
ATOM 734 C C . ARG A 1 90 ? -7.254 -8.049 -19.018 1.00 82.06 90 ARG A C 1
ATOM 736 O O . ARG A 1 90 ? -7.343 -6.987 -18.413 1.00 82.06 90 ARG A O 1
ATOM 743 N N . LEU A 1 91 ? -7.262 -8.133 -20.351 1.00 80.12 91 LEU A N 1
ATOM 744 C CA . LEU A 1 91 ? -7.485 -6.981 -21.231 1.00 80.12 91 LEU A CA 1
ATOM 745 C C . LEU A 1 91 ? -8.855 -6.349 -20.966 1.00 80.12 91 LEU A C 1
ATOM 747 O O . LEU A 1 91 ? -8.924 -5.149 -20.731 1.00 80.12 91 LEU A O 1
ATOM 751 N N . TYR A 1 92 ? -9.909 -7.165 -20.912 1.00 83.44 92 TYR A N 1
ATOM 752 C CA . TYR A 1 92 ? -11.274 -6.721 -20.639 1.00 83.44 92 TYR A CA 1
ATOM 753 C C . TYR A 1 92 ? -11.379 -5.959 -19.311 1.00 83.44 92 TYR A C 1
ATOM 755 O O . TYR A 1 92 ? -11.897 -4.848 -19.263 1.00 83.44 92 TYR A O 1
ATOM 763 N N . VAL A 1 93 ? -10.814 -6.507 -18.231 1.00 86.62 93 VAL A N 1
ATOM 764 C CA . VAL A 1 93 ? -10.838 -5.853 -16.910 1.00 86.62 93 VAL A CA 1
ATOM 765 C C . VAL A 1 93 ? -10.070 -4.527 -16.922 1.00 86.62 93 VAL A C 1
ATOM 767 O O . VAL A 1 93 ? -10.479 -3.579 -16.255 1.00 86.62 93 VAL A O 1
ATOM 770 N N . LEU A 1 94 ? -8.969 -4.434 -17.675 1.00 83.50 94 LEU A N 1
ATOM 771 C CA . LEU A 1 94 ? -8.202 -3.193 -17.808 1.00 83.50 94 LEU A CA 1
ATOM 772 C C . LEU A 1 94 ? -8.943 -2.128 -18.629 1.00 83.50 94 LEU A C 1
ATOM 774 O O . LEU A 1 94 ? -8.868 -0.951 -18.281 1.00 83.50 94 LEU A O 1
ATOM 778 N N . GLU A 1 95 ? -9.664 -2.525 -19.680 1.00 83.44 95 GLU A N 1
ATOM 779 C CA . GLU A 1 95 ? -10.546 -1.634 -20.448 1.00 83.44 95 GLU A CA 1
ATOM 780 C C . GLU A 1 95 ? -11.666 -1.087 -19.550 1.00 83.44 95 GLU A C 1
ATOM 782 O O . GLU A 1 95 ? -11.800 0.130 -19.424 1.00 83.44 95 GLU A O 1
ATOM 787 N N . GLN A 1 96 ? -12.365 -1.965 -18.820 1.00 87.44 96 GLN A N 1
ATOM 788 C CA . GLN A 1 96 ? -13.400 -1.587 -17.849 1.00 87.44 96 GLN A CA 1
ATOM 789 C C . GLN A 1 96 ? -12.869 -0.655 -16.753 1.00 87.44 96 GLN A C 1
ATOM 791 O O . GLN A 1 96 ? -13.516 0.320 -16.378 1.00 87.44 96 GLN A O 1
ATOM 796 N N . TRP A 1 97 ? -11.667 -0.925 -16.241 1.00 89.69 97 TRP A N 1
ATOM 797 C CA . TRP A 1 97 ? -11.022 -0.058 -15.259 1.00 89.69 97 TRP A CA 1
ATOM 798 C C . TRP A 1 97 ? -10.733 1.333 -15.827 1.00 89.69 97 TRP A C 1
ATOM 800 O O . TRP A 1 97 ? -10.965 2.340 -15.160 1.00 89.69 97 TRP A O 1
ATOM 810 N N . HIS A 1 98 ? -10.240 1.408 -17.063 1.00 83.88 98 HIS A N 1
ATOM 811 C CA . HIS A 1 98 ? -9.972 2.687 -17.707 1.00 83.88 98 HIS A CA 1
ATOM 812 C C . HIS A 1 98 ? -11.266 3.486 -17.912 1.00 83.88 98 HIS A C 1
ATOM 814 O O . HIS A 1 98 ? -11.326 4.651 -17.527 1.00 83.88 98 HIS A O 1
ATOM 820 N N . GLU A 1 99 ? -12.313 2.847 -18.437 1.00 85.50 99 GLU A N 1
ATOM 821 C CA . GLU A 1 99 ? -13.639 3.451 -18.616 1.00 85.50 99 GLU A CA 1
ATOM 822 C C . GLU A 1 99 ? -14.226 3.957 -17.294 1.00 85.50 99 GLU A C 1
ATOM 824 O O . GLU A 1 99 ? -14.702 5.089 -17.221 1.00 85.50 99 GLU A O 1
ATOM 829 N N . MET A 1 100 ? -14.135 3.155 -16.229 1.00 91.44 100 MET A N 1
ATOM 830 C CA . MET A 1 100 ? -14.607 3.523 -14.893 1.00 91.44 100 MET A CA 1
ATOM 831 C C . MET A 1 100 ? -13.895 4.765 -14.346 1.00 91.44 100 MET A C 1
ATOM 833 O O . MET A 1 100 ? -14.549 5.650 -13.789 1.00 91.44 100 MET A O 1
ATOM 837 N N . ILE A 1 101 ? -12.575 4.866 -14.525 1.00 87.75 101 ILE A N 1
ATOM 838 C CA . ILE A 1 101 ? -11.811 6.038 -14.092 1.00 87.75 101 ILE A CA 1
ATOM 839 C C . ILE A 1 101 ? -12.191 7.278 -14.903 1.00 87.75 101 ILE A C 1
ATOM 841 O O . ILE A 1 101 ? -12.426 8.330 -14.313 1.00 87.75 101 ILE A O 1
ATOM 845 N N . GLU A 1 102 ? -12.256 7.174 -16.231 1.00 84.44 102 GLU A N 1
ATOM 846 C CA . GLU A 1 102 ? -12.607 8.304 -17.100 1.00 84.44 102 GLU A CA 1
ATOM 847 C C . GLU A 1 102 ? -14.015 8.821 -16.790 1.00 84.44 102 GLU A C 1
ATOM 849 O O . GLU A 1 102 ? -14.214 10.023 -16.610 1.00 84.44 102 GLU A O 1
ATOM 854 N N . ALA A 1 103 ? -14.981 7.915 -16.621 1.00 86.94 103 ALA A N 1
ATOM 855 C CA . ALA A 1 103 ? -16.336 8.274 -16.225 1.00 86.94 103 ALA A CA 1
ATOM 856 C C . ALA A 1 103 ? -16.362 8.989 -14.864 1.00 86.94 103 ALA A C 1
ATOM 858 O O . ALA A 1 103 ? -17.050 9.997 -14.704 1.00 86.94 103 ALA A O 1
ATOM 859 N N . ALA A 1 104 ? -15.578 8.514 -13.891 1.00 87.25 104 ALA A N 1
ATOM 860 C CA . ALA A 1 104 ? -15.482 9.148 -12.579 1.00 87.25 104 ALA A CA 1
ATOM 861 C C . ALA A 1 104 ? -14.798 10.525 -12.619 1.00 87.25 104 ALA A C 1
ATOM 863 O O . ALA A 1 104 ? -15.191 11.416 -11.871 1.00 87.25 104 ALA A O 1
ATOM 864 N N . LEU A 1 105 ? -13.807 10.720 -13.494 1.00 84.25 105 LEU A N 1
ATOM 865 C CA . LEU A 1 105 ? -13.130 12.007 -13.688 1.00 84.25 105 LEU A CA 1
ATOM 866 C C . LEU A 1 105 ? -13.992 13.022 -14.452 1.00 84.25 105 LEU A C 1
ATOM 868 O O . LEU A 1 105 ? -13.862 14.223 -14.219 1.00 84.25 105 LEU A O 1
ATOM 872 N N . ALA A 1 106 ? -14.857 12.550 -15.352 1.00 83.56 106 ALA A N 1
ATOM 873 C CA . ALA A 1 106 ? -15.806 13.376 -16.097 1.00 83.56 106 ALA A CA 1
ATOM 874 C C . ALA A 1 106 ? -17.076 13.710 -15.293 1.00 83.56 106 ALA A C 1
ATOM 876 O O . ALA A 1 106 ? -17.794 14.659 -15.622 1.00 83.56 106 ALA A O 1
ATOM 877 N N . ALA A 1 107 ? -17.382 12.937 -14.248 1.00 82.81 107 ALA A N 1
ATOM 878 C CA . ALA A 1 107 ? -18.539 13.174 -13.399 1.00 82.81 107 ALA A CA 1
ATOM 879 C C . ALA A 1 107 ? -18.425 14.512 -12.648 1.00 82.81 107 ALA A C 1
ATOM 881 O O . ALA A 1 107 ? -17.353 14.924 -12.203 1.00 82.81 107 ALA A O 1
ATOM 882 N N . ARG A 1 108 ? -19.567 15.191 -12.464 1.00 72.31 108 ARG A N 1
ATOM 883 C CA . ARG A 1 108 ? -19.623 16.409 -11.644 1.00 72.31 108 ARG A CA 1
ATOM 884 C C . ARG A 1 108 ? -19.170 16.104 -10.207 1.00 72.31 108 ARG A C 1
ATOM 886 O O . ARG A 1 108 ? -19.599 15.078 -9.667 1.00 72.31 108 ARG A O 1
ATOM 893 N N . PRO A 1 109 ? -18.390 16.996 -9.565 1.00 64.94 109 PRO A N 1
ATOM 894 C CA . PRO A 1 109 ? -18.047 16.866 -8.152 1.00 64.94 109 PRO A CA 1
ATOM 895 C C . PRO A 1 109 ? -19.301 16.623 -7.302 1.00 64.94 109 PRO A C 1
ATOM 897 O O . PRO A 1 109 ? -20.325 17.272 -7.507 1.00 64.94 109 PRO A O 1
ATOM 900 N N . GLY A 1 110 ? -19.240 15.658 -6.383 1.00 62.56 110 GLY A N 1
ATOM 901 C CA . GLY A 1 110 ? -20.365 15.301 -5.512 1.00 62.56 110 GLY A CA 1
ATOM 902 C C . GLY A 1 110 ? -21.358 14.284 -6.090 1.00 62.56 110 GLY A C 1
ATOM 903 O O . GLY A 1 110 ? -22.212 13.803 -5.347 1.00 62.56 110 GLY A O 1
ATOM 904 N N . ARG A 1 111 ? -21.243 13.874 -7.365 1.00 66.25 111 ARG A N 1
ATOM 905 C CA . ARG A 1 111 ? -21.867 12.612 -7.800 1.00 66.25 111 ARG A CA 1
ATOM 906 C C . ARG A 1 111 ? -21.102 11.461 -7.142 1.00 66.25 111 ARG A C 1
ATOM 908 O O . ARG A 1 111 ? -19.885 11.393 -7.264 1.00 66.25 111 ARG A O 1
ATOM 915 N N . GLY A 1 112 ? -21.809 10.604 -6.403 1.00 79.88 112 GLY A N 1
ATOM 916 C CA . GLY A 1 112 ? -21.212 9.505 -5.637 1.00 79.88 112 GLY A CA 1
ATOM 917 C C . GLY A 1 112 ? -20.407 8.503 -6.480 1.00 79.88 112 GLY A C 1
ATOM 918 O O . GLY A 1 112 ? -20.317 8.595 -7.702 1.00 79.88 112 GLY A O 1
ATOM 919 N N . HIS A 1 113 ? -19.846 7.485 -5.833 1.00 92.62 113 HIS A N 1
ATOM 920 C CA . HIS A 1 113 ? -18.874 6.560 -6.435 1.00 92.62 113 HIS A CA 1
ATOM 921 C C . HIS A 1 113 ? -19.501 5.391 -7.220 1.00 92.62 113 HIS A C 1
ATOM 923 O O . HIS A 1 113 ? -18.994 4.271 -7.198 1.00 92.62 113 HIS A O 1
ATOM 929 N N . GLY A 1 114 ? -20.606 5.636 -7.932 1.00 92.19 114 GLY A N 1
ATOM 930 C CA . GLY A 1 114 ? -21.385 4.591 -8.611 1.00 92.19 114 GLY A CA 1
ATOM 931 C C . GLY A 1 114 ? -20.582 3.785 -9.638 1.00 92.19 114 GLY A C 1
ATOM 932 O O . GLY A 1 114 ? -20.656 2.562 -9.641 1.00 92.19 114 GLY A O 1
ATOM 933 N N . HIS A 1 115 ? -19.748 4.442 -10.454 1.00 91.56 115 HIS A N 1
ATOM 934 C CA . HIS A 1 115 ? -18.886 3.754 -11.429 1.00 91.56 115 HIS A CA 1
ATOM 935 C C . HIS A 1 115 ? -17.852 2.838 -10.762 1.00 91.56 115 HIS A C 1
ATOM 937 O O . HIS A 1 115 ? -17.565 1.757 -11.268 1.00 91.56 115 HIS A O 1
ATOM 943 N N . TYR A 1 116 ? -17.318 3.251 -9.612 1.00 94.62 116 TYR A N 1
ATOM 944 C CA . TYR A 1 116 ? -16.370 2.450 -8.845 1.00 94.62 116 TYR A CA 1
ATOM 945 C C . TYR A 1 116 ? -17.041 1.237 -8.206 1.00 94.62 116 TYR A C 1
ATOM 947 O O . TYR A 1 116 ? -16.520 0.133 -8.318 1.00 94.62 116 TYR A O 1
ATOM 955 N N . LEU A 1 117 ? -18.224 1.415 -7.609 1.00 95.12 117 LEU A N 1
ATOM 956 C CA . LEU A 1 117 ? -19.004 0.303 -7.063 1.00 95.12 117 LEU A CA 1
ATOM 957 C C . LEU A 1 117 ? -19.434 -0.677 -8.160 1.00 95.12 117 LEU A C 1
ATOM 959 O O . LEU A 1 117 ? -19.259 -1.877 -7.989 1.00 95.12 117 LEU A O 1
ATOM 963 N N . ALA A 1 118 ? -19.913 -0.185 -9.306 1.00 94.25 118 ALA A N 1
ATOM 964 C CA . ALA A 1 118 ? -20.254 -1.032 -10.449 1.00 94.25 118 ALA A CA 1
ATOM 965 C C . ALA A 1 118 ? -19.040 -1.843 -10.928 1.00 94.25 118 ALA A C 1
ATOM 967 O O . ALA A 1 118 ? -19.148 -3.046 -11.140 1.00 94.25 118 ALA A O 1
ATOM 968 N N . PHE A 1 119 ? -17.862 -1.215 -11.015 1.00 94.88 119 PHE A N 1
ATOM 969 C CA . PHE A 1 119 ? -16.626 -1.926 -11.327 1.00 94.88 119 PHE A CA 1
ATOM 970 C C . PHE A 1 119 ? -16.259 -2.951 -10.248 1.00 94.88 119 PHE A C 1
ATOM 972 O O . PHE A 1 119 ? -15.875 -4.065 -10.582 1.00 94.88 119 PHE A O 1
ATOM 979 N N . LEU A 1 120 ? -16.358 -2.625 -8.962 1.00 95.25 120 LEU A N 1
ATOM 980 C CA . LEU A 1 120 ? -16.015 -3.567 -7.896 1.00 95.25 120 LEU A CA 1
ATOM 981 C C . LEU A 1 120 ? -16.962 -4.766 -7.808 1.00 95.25 120 LEU A C 1
ATOM 983 O O . LEU A 1 120 ? -16.520 -5.829 -7.392 1.00 95.25 120 LEU A O 1
ATOM 987 N N . LEU A 1 121 ? -18.234 -4.586 -8.164 1.00 95.31 121 LEU A N 1
ATOM 988 C CA . LEU A 1 121 ? -19.283 -5.602 -8.048 1.00 95.31 121 LEU A CA 1
ATOM 989 C C . LEU A 1 121 ? -19.466 -6.440 -9.322 1.00 95.31 121 LEU A C 1
ATOM 991 O O . LEU A 1 121 ? -20.192 -7.432 -9.299 1.00 95.31 121 LEU A O 1
ATOM 995 N N . ASP A 1 122 ? -18.832 -6.059 -10.429 1.00 94.19 122 ASP A N 1
ATOM 996 C CA . ASP A 1 122 ? -18.923 -6.770 -11.704 1.00 94.19 122 ASP A CA 1
ATOM 997 C C . ASP A 1 122 ? -18.431 -8.223 -11.583 1.00 94.19 122 ASP A C 1
ATOM 999 O O . ASP A 1 122 ? -17.264 -8.496 -11.285 1.00 94.19 122 ASP A O 1
ATOM 1003 N N . GLY A 1 123 ? -19.340 -9.166 -11.836 1.00 92.06 123 GLY A N 1
ATOM 1004 C CA . GLY A 1 123 ? -19.094 -10.602 -11.710 1.00 92.06 123 GLY A CA 1
ATOM 1005 C C . GLY A 1 123 ? -19.207 -11.154 -10.285 1.00 92.06 123 GLY A C 1
ATOM 1006 O O . GLY A 1 123 ? -18.921 -12.336 -10.083 1.00 92.06 123 GLY A O 1
ATOM 1007 N N . ARG A 1 124 ? -19.611 -10.342 -9.300 1.00 95.50 124 ARG A N 1
ATOM 1008 C CA . ARG A 1 124 ? -19.966 -10.828 -7.961 1.00 95.50 124 ARG A CA 1
ATOM 1009 C C . ARG A 1 124 ? -21.249 -11.648 -8.028 1.00 95.50 124 ARG A C 1
ATOM 1011 O O . ARG A 1 124 ? -22.191 -11.280 -8.728 1.00 95.50 124 ARG A O 1
ATOM 1018 N N . ARG A 1 125 ? -21.293 -12.735 -7.263 1.00 93.62 125 ARG A N 1
ATOM 1019 C CA . ARG A 1 125 ? -22.497 -13.538 -7.055 1.00 93.62 125 ARG A CA 1
ATOM 1020 C C . ARG A 1 125 ? -23.048 -13.211 -5.671 1.00 93.62 125 ARG A C 1
ATOM 1022 O O . ARG A 1 125 ? -23.704 -12.190 -5.482 1.00 93.62 125 ARG A O 1
ATOM 1029 N N . ASP A 1 126 ? -22.710 -14.036 -4.699 1.00 94.56 126 ASP A N 1
ATOM 1030 C CA . ASP A 1 126 ? -23.197 -14.027 -3.327 1.00 94.56 126 ASP A CA 1
ATOM 1031 C C . ASP A 1 126 ? -22.086 -13.767 -2.300 1.00 94.56 126 ASP A C 1
ATOM 1033 O O . ASP A 1 126 ? -22.367 -13.694 -1.105 1.00 94.56 126 ASP A O 1
ATOM 1037 N N . GLU A 1 127 ? -20.838 -13.563 -2.742 1.00 97.25 127 GLU A N 1
ATOM 1038 C CA . GLU A 1 127 ? -19.691 -13.406 -1.847 1.00 97.25 127 GLU A CA 1
ATOM 1039 C C . GLU A 1 127 ? -19.894 -12.211 -0.887 1.00 97.25 127 GLU A C 1
ATOM 1041 O O . GLU A 1 127 ? -20.077 -11.078 -1.350 1.00 97.25 127 GLU A O 1
ATOM 1046 N N . PRO A 1 128 ? -19.880 -12.401 0.445 1.00 95.50 128 PRO A N 1
ATOM 1047 C CA . PRO A 1 128 ? -20.236 -11.348 1.399 1.00 95.50 128 PRO A CA 1
ATOM 1048 C C . PRO A 1 128 ? -19.214 -10.208 1.463 1.00 95.50 128 PRO A C 1
ATOM 1050 O O . PRO A 1 128 ? -19.590 -9.086 1.797 1.00 95.50 128 PRO A O 1
ATOM 1053 N N . LEU A 1 129 ? -17.946 -10.458 1.117 1.00 97.00 129 LEU A N 1
ATOM 1054 C CA . LEU A 1 129 ? -16.898 -9.442 1.133 1.00 97.00 129 LEU A CA 1
ATOM 1055 C C . LEU A 1 129 ? -16.506 -9.012 -0.282 1.00 97.00 129 LEU A C 1
ATOM 1057 O O . LEU A 1 129 ? -16.180 -9.839 -1.128 1.00 97.00 129 LEU A O 1
ATOM 1061 N N . VAL A 1 130 ? -16.429 -7.701 -0.506 1.00 97.06 130 VAL A N 1
ATOM 1062 C CA . VAL A 1 130 ? -15.808 -7.090 -1.691 1.00 97.06 130 VAL A CA 1
ATOM 1063 C C . VAL A 1 130 ? -14.653 -6.218 -1.225 1.00 97.06 130 VAL A C 1
ATOM 1065 O O . VAL A 1 130 ? -14.795 -5.498 -0.238 1.00 97.06 130 VAL A O 1
ATOM 1068 N N . ALA A 1 131 ? -13.509 -6.272 -1.908 1.00 95.69 131 ALA A N 1
ATOM 1069 C CA . ALA A 1 131 ? -12.324 -5.537 -1.470 1.00 95.69 131 ALA A CA 1
ATOM 1070 C C . ALA A 1 131 ? -11.554 -4.861 -2.613 1.00 95.69 131 ALA A C 1
ATOM 1072 O O . ALA A 1 131 ? -11.367 -5.425 -3.691 1.00 95.69 131 ALA A O 1
ATOM 1073 N N . ASP A 1 132 ? -11.024 -3.676 -2.308 1.00 95.38 132 ASP A N 1
ATOM 1074 C CA . ASP A 1 132 ? -9.950 -3.012 -3.047 1.00 95.38 132 ASP A CA 1
ATOM 1075 C C . ASP A 1 132 ? -8.719 -2.929 -2.141 1.00 95.38 132 ASP A C 1
ATOM 1077 O O . ASP A 1 132 ? -8.783 -2.423 -1.020 1.00 95.38 132 ASP A O 1
ATOM 1081 N N . VAL A 1 133 ? -7.587 -3.428 -2.634 1.00 94.25 133 VAL A N 1
ATOM 1082 C CA . VAL A 1 133 ? -6.302 -3.366 -1.939 1.00 94.25 133 VAL A CA 1
ATOM 1083 C C . VAL A 1 133 ? -5.374 -2.434 -2.715 1.00 94.25 133 VAL A C 1
ATOM 1085 O O . VAL A 1 133 ? -4.649 -2.857 -3.618 1.00 94.25 133 VAL A O 1
ATOM 1088 N N . THR A 1 134 ? -5.372 -1.156 -2.329 1.00 93.31 134 THR A N 1
ATOM 1089 C CA . THR A 1 134 ? -4.528 -0.115 -2.933 1.00 93.31 134 THR A CA 1
ATOM 1090 C C . THR A 1 134 ? -3.677 0.581 -1.857 1.00 93.31 134 THR A C 1
ATOM 1092 O O . THR A 1 134 ? -4.186 1.417 -1.114 1.00 93.31 134 THR A O 1
ATOM 1095 N N . PRO A 1 135 ? -2.356 0.309 -1.771 1.00 91.69 135 PRO A N 1
ATOM 1096 C CA . PRO A 1 135 ? -1.481 0.903 -0.751 1.00 91.69 135 PRO A CA 1
ATOM 1097 C C . PRO A 1 135 ? -1.379 2.431 -0.808 1.00 91.69 135 PRO A C 1
ATOM 1099 O O . PRO A 1 135 ? -1.032 3.059 0.186 1.00 91.69 135 PRO A O 1
ATOM 1102 N N . ALA A 1 136 ? -1.626 3.037 -1.975 1.00 90.94 136 ALA A N 1
ATOM 1103 C CA . ALA A 1 136 ? -1.616 4.491 -2.125 1.00 90.94 136 ALA A CA 1
ATOM 1104 C C . ALA A 1 136 ? -2.732 5.175 -1.320 1.00 90.94 136 ALA A C 1
ATOM 1106 O O . ALA A 1 136 ? -2.593 6.344 -0.989 1.00 90.94 136 ALA A O 1
ATOM 1107 N N . TYR A 1 137 ? -3.788 4.456 -0.920 1.00 95.00 137 TYR A N 1
ATOM 1108 C CA . TYR A 1 137 ? -4.855 5.041 -0.108 1.00 95.00 137 TYR A CA 1
ATOM 1109 C C . TYR A 1 137 ? -4.388 5.505 1.280 1.00 95.00 137 TYR A C 1
ATOM 1111 O O . TYR A 1 137 ? -5.015 6.374 1.873 1.00 95.00 137 TYR A O 1
ATOM 1119 N N . ALA A 1 138 ? -3.249 5.010 1.777 1.00 93.81 138 ALA A N 1
ATOM 1120 C CA . ALA A 1 138 ? -2.646 5.493 3.023 1.00 93.81 138 ALA A CA 1
ATOM 1121 C C . ALA A 1 138 ? -2.239 6.984 2.967 1.00 93.81 138 ALA A C 1
ATOM 1123 O O . ALA A 1 138 ? -2.159 7.658 3.994 1.00 93.81 138 ALA A O 1
ATOM 1124 N N . THR A 1 139 ? -1.998 7.528 1.771 1.00 93.62 139 THR A N 1
ATOM 1125 C CA . THR A 1 139 ? -1.561 8.922 1.604 1.00 93.62 139 THR A CA 1
ATOM 1126 C C . THR A 1 139 ? -2.718 9.891 1.376 1.00 93.62 139 THR A C 1
ATOM 1128 O O . THR A 1 139 ? -2.466 11.063 1.122 1.00 93.62 139 THR A O 1
ATOM 1131 N N . LEU A 1 140 ? -3.965 9.414 1.421 1.00 95.06 140 LEU A N 1
ATOM 1132 C CA . LEU A 1 140 ? -5.142 10.228 1.135 1.00 95.06 140 LEU A CA 1
ATOM 1133 C C . LEU A 1 140 ? -5.424 11.264 2.225 1.00 95.06 140 LEU A C 1
ATOM 1135 O O . LEU A 1 140 ? -5.071 11.093 3.399 1.00 95.06 140 LEU A O 1
ATOM 1139 N N . ALA A 1 141 ? -6.124 12.322 1.823 1.00 96.06 141 ALA A N 1
ATOM 1140 C CA . ALA A 1 141 ? -6.655 13.329 2.725 1.00 96.06 141 ALA A CA 1
ATOM 1141 C C . ALA A 1 141 ? -7.880 12.810 3.516 1.00 96.06 141 ALA A C 1
ATOM 1143 O O . ALA A 1 141 ? -8.579 11.894 3.068 1.00 96.06 141 ALA A O 1
ATOM 1144 N N . PRO A 1 142 ? -8.221 13.440 4.660 1.00 97.94 142 PRO A N 1
ATOM 1145 C CA . PRO A 1 142 ? -9.404 13.083 5.452 1.00 97.94 142 PRO A CA 1
ATOM 1146 C C . PRO A 1 142 ? -10.710 13.025 4.645 1.00 97.94 142 PRO A C 1
ATOM 1148 O O . PRO A 1 142 ? -11.522 12.123 4.837 1.00 97.94 142 PRO A O 1
ATOM 1151 N N . ALA A 1 143 ? -10.906 13.950 3.699 1.00 95.31 143 ALA A N 1
ATOM 1152 C CA . ALA A 1 143 ? -12.108 13.989 2.864 1.00 95.31 143 ALA A CA 1
ATOM 1153 C C . ALA A 1 143 ? -12.297 12.701 2.041 1.00 95.31 143 ALA A C 1
ATOM 1155 O O . ALA A 1 143 ? -13.411 12.189 1.945 1.00 95.31 143 ALA A O 1
ATOM 1156 N N . SER A 1 144 ? -11.210 12.135 1.515 1.00 95.25 144 SER A N 1
ATOM 1157 C CA . SER A 1 144 ? -11.241 10.889 0.749 1.00 95.25 144 SER A CA 1
ATOM 1158 C C . SER A 1 144 ? -11.572 9.682 1.636 1.00 95.25 144 SER A C 1
ATOM 1160 O O . SER A 1 144 ? -12.355 8.827 1.231 1.00 95.25 144 SER A O 1
ATOM 1162 N N . PHE A 1 145 ? -11.083 9.631 2.882 1.00 97.69 145 PHE A N 1
ATOM 1163 C CA . PHE A 1 145 ? -11.521 8.605 3.841 1.00 97.69 145 PHE A CA 1
ATOM 1164 C C . PHE A 1 145 ? -13.009 8.732 4.191 1.00 97.69 145 PHE A C 1
ATOM 1166 O O . PHE A 1 145 ? -13.703 7.720 4.296 1.00 97.69 145 PHE A O 1
ATOM 1173 N N . ALA A 1 146 ? -13.516 9.961 4.327 1.00 96.31 146 ALA A N 1
ATOM 1174 C CA . ALA A 1 146 ? -14.935 10.213 4.571 1.00 96.31 146 ALA A CA 1
ATOM 1175 C C . ALA A 1 146 ? -15.813 9.751 3.394 1.00 96.31 146 ALA A C 1
ATOM 1177 O O . ALA A 1 146 ? -16.897 9.209 3.602 1.00 96.31 146 ALA A O 1
ATOM 1178 N N . GLU A 1 147 ? -15.346 9.951 2.160 1.00 94.94 147 GLU A N 1
ATOM 1179 C CA . GLU A 1 147 ? -15.966 9.424 0.940 1.00 94.94 147 GLU A CA 1
ATOM 1180 C C . GLU A 1 147 ? -15.982 7.889 0.932 1.00 94.94 147 GLU A C 1
ATOM 1182 O O . GLU A 1 147 ? -17.042 7.284 0.758 1.00 94.94 147 GLU A O 1
ATOM 1187 N N . MET A 1 148 ? -14.837 7.254 1.207 1.00 96.25 148 MET A N 1
ATOM 1188 C CA . MET A 1 148 ? -14.717 5.794 1.290 1.00 96.25 148 MET A CA 1
ATOM 1189 C C . MET A 1 148 ? -15.668 5.194 2.332 1.00 96.25 148 MET A C 1
ATOM 1191 O O . MET A 1 148 ? -16.360 4.221 2.048 1.00 96.25 148 MET A O 1
ATOM 1195 N N . ALA A 1 149 ? -15.749 5.790 3.524 1.00 96.81 149 ALA A N 1
ATOM 1196 C CA . ALA A 1 149 ? -16.581 5.292 4.620 1.00 96.81 149 ALA A CA 1
ATOM 1197 C C . ALA A 1 149 ? -18.093 5.351 4.330 1.00 96.81 149 ALA A C 1
ATOM 1199 O O . ALA A 1 149 ? -18.871 4.723 5.042 1.00 96.81 149 ALA A O 1
ATOM 1200 N N . ARG A 1 150 ? -18.516 6.091 3.297 1.00 94.56 150 ARG A N 1
ATOM 1201 C CA . ARG A 1 150 ? -19.921 6.221 2.873 1.00 94.56 150 ARG A CA 1
ATOM 1202 C C . ARG A 1 150 ? -20.276 5.353 1.663 1.00 94.56 150 ARG A C 1
ATOM 1204 O O . ARG A 1 150 ? -21.397 5.442 1.172 1.00 94.56 150 ARG A O 1
ATOM 1211 N N . LEU A 1 151 ? -19.343 4.538 1.164 1.00 94.06 151 LEU A N 1
ATOM 1212 C CA . LEU A 1 151 ? -19.565 3.689 -0.013 1.00 94.06 151 LEU A CA 1
ATOM 1213 C C . LEU A 1 151 ? -20.664 2.641 0.191 1.00 94.06 151 LEU A C 1
ATOM 1215 O O . LEU A 1 151 ? -21.358 2.293 -0.760 1.00 94.06 151 LEU A O 1
ATOM 1219 N N . ALA A 1 152 ? -20.788 2.122 1.410 1.00 93.31 152 ALA A N 1
ATOM 1220 C CA . ALA A 1 152 ? -21.745 1.092 1.787 1.00 93.31 152 ALA A CA 1
ATOM 1221 C C . ALA A 1 152 ? -22.115 1.235 3.270 1.00 93.31 152 ALA A C 1
ATOM 1223 O O . ALA A 1 152 ? -21.498 2.013 3.998 1.00 93.31 152 ALA A O 1
ATOM 1224 N N . ALA A 1 153 ? -23.108 0.467 3.723 1.00 92.12 153 ALA A N 1
ATOM 1225 C CA . ALA A 1 153 ? -23.512 0.443 5.130 1.00 92.12 153 ALA A CA 1
ATOM 1226 C C . ALA A 1 153 ? -22.420 -0.123 6.062 1.00 92.12 153 ALA A C 1
ATOM 1228 O O . ALA A 1 153 ? -22.331 0.290 7.215 1.00 92.12 153 ALA A O 1
ATOM 1229 N N . ASP A 1 154 ? -21.585 -1.039 5.561 1.00 95.69 154 ASP A N 1
ATOM 1230 C CA . ASP A 1 154 ? -20.453 -1.625 6.284 1.00 95.69 154 ASP A CA 1
ATOM 1231 C C . ASP A 1 154 ? -19.185 -1.485 5.432 1.00 95.69 154 ASP A C 1
ATOM 1233 O O . ASP A 1 154 ? -18.994 -2.193 4.442 1.00 95.69 154 ASP A O 1
ATOM 1237 N N . VAL A 1 155 ? -18.336 -0.521 5.794 1.00 97.31 155 VAL A N 1
ATOM 1238 C CA . VAL A 1 155 ? -17.023 -0.298 5.179 1.00 97.31 155 VAL A CA 1
ATOM 1239 C C . VAL A 1 155 ? -15.963 -0.437 6.257 1.00 97.31 155 VAL A C 1
ATOM 1241 O O . VAL A 1 155 ? -15.971 0.288 7.252 1.00 97.31 155 VAL A O 1
ATOM 1244 N N . ARG A 1 156 ? -15.015 -1.345 6.032 1.00 97.94 156 ARG A N 1
ATOM 1245 C CA . ARG A 1 156 ? -13.930 -1.651 6.965 1.00 97.94 156 ARG A CA 1
ATOM 1246 C C . ARG A 1 156 ? -12.591 -1.304 6.338 1.00 97.94 156 ARG A C 1
ATOM 1248 O O . ARG A 1 156 ? -12.361 -1.560 5.159 1.00 97.94 156 ARG A O 1
ATOM 1255 N N . PHE A 1 157 ? -11.696 -0.751 7.144 1.00 98.06 157 PHE A N 1
ATOM 1256 C CA . PHE A 1 157 ? -10.366 -0.349 6.711 1.00 98.06 157 PHE A CA 1
ATOM 1257 C C . PHE A 1 157 ? -9.319 -1.289 7.294 1.00 98.06 157 PHE A C 1
ATOM 1259 O O . PHE A 1 157 ? -9.367 -1.663 8.466 1.00 98.06 157 PHE A O 1
ATOM 1266 N N . LEU A 1 158 ? -8.349 -1.657 6.465 1.00 95.88 158 LEU A N 1
ATOM 1267 C CA . LEU A 1 158 ? -7.206 -2.459 6.866 1.00 95.88 158 LEU A CA 1
ATOM 1268 C C . LEU A 1 158 ? -5.930 -1.687 6.541 1.00 95.88 158 LEU A C 1
ATOM 1270 O O . LEU A 1 158 ? -5.672 -1.372 5.379 1.00 95.88 158 LEU A O 1
ATOM 1274 N N . MET A 1 159 ? -5.117 -1.421 7.557 1.00 94.00 159 MET A N 1
ATOM 1275 C CA . MET A 1 159 ? -3.788 -0.843 7.391 1.00 94.00 159 MET A CA 1
ATOM 1276 C C . MET A 1 159 ? -2.747 -1.903 7.731 1.00 94.00 159 MET A C 1
ATOM 1278 O O . MET A 1 159 ? -2.780 -2.488 8.809 1.00 94.00 159 MET A O 1
ATOM 1282 N N . VAL A 1 160 ? -1.825 -2.157 6.803 1.00 92.38 160 VAL A N 1
ATOM 1283 C CA . VAL A 1 160 ? -0.729 -3.108 7.011 1.00 92.38 160 VAL A CA 1
ATOM 1284 C C . VAL A 1 160 ? 0.522 -2.336 7.403 1.00 92.38 160 VAL A C 1
ATOM 1286 O O . VAL A 1 160 ? 1.075 -1.596 6.588 1.00 92.38 160 VAL A O 1
ATOM 1289 N N . LEU A 1 161 ? 0.969 -2.528 8.639 1.00 92.62 161 LEU A N 1
ATOM 1290 C CA . LEU A 1 161 ? 2.231 -2.019 9.148 1.00 92.62 161 LEU A CA 1
ATOM 1291 C C . LEU A 1 161 ? 3.363 -2.999 8.825 1.00 92.62 161 LEU A C 1
ATOM 1293 O O . LEU A 1 161 ? 3.178 -4.213 8.768 1.00 92.62 161 LEU A O 1
ATOM 1297 N N . ARG A 1 162 ? 4.552 -2.452 8.611 1.00 92.19 162 ARG A N 1
ATOM 1298 C CA . ARG A 1 162 ? 5.812 -3.174 8.412 1.00 92.19 162 ARG A CA 1
ATOM 1299 C C . ARG A 1 162 ? 6.916 -2.355 9.064 1.00 92.19 162 ARG A C 1
ATOM 1301 O O . ARG A 1 162 ? 6.730 -1.140 9.182 1.00 92.19 162 ARG A O 1
ATOM 1308 N N . ASP A 1 163 ? 8.045 -2.978 9.404 1.00 93.00 163 ASP A N 1
ATOM 1309 C CA . ASP A 1 163 ? 9.212 -2.246 9.898 1.00 93.00 163 ASP A CA 1
ATOM 1310 C C . ASP A 1 163 ? 9.462 -1.000 9.010 1.00 93.00 163 ASP A C 1
ATOM 1312 O O . ASP A 1 163 ? 9.606 -1.147 7.784 1.00 93.00 163 ASP A O 1
ATOM 1316 N N . PRO A 1 164 ? 9.411 0.222 9.584 1.00 94.25 164 PRO A N 1
ATOM 1317 C CA . PRO A 1 164 ? 9.518 1.471 8.836 1.00 94.25 164 PRO A CA 1
ATOM 1318 C C . PRO A 1 164 ? 10.743 1.543 7.916 1.00 94.25 164 PRO A C 1
ATOM 1320 O O . PRO A 1 164 ? 10.612 1.956 6.757 1.00 94.25 164 PRO A O 1
ATOM 1323 N N . VAL A 1 165 ? 11.911 1.090 8.385 1.00 95.06 165 VAL A N 1
ATOM 1324 C CA . VAL A 1 165 ? 13.167 1.112 7.619 1.00 95.06 165 VAL A CA 1
ATOM 1325 C C . VAL A 1 165 ? 13.142 0.066 6.508 1.00 95.06 165 VAL A C 1
ATOM 1327 O O . VAL A 1 165 ? 13.441 0.380 5.354 1.00 95.06 165 VAL A O 1
ATOM 1330 N N . GLU A 1 166 ? 12.711 -1.160 6.797 1.00 92.62 166 GLU A N 1
ATOM 1331 C CA . GLU A 1 166 ? 12.588 -2.215 5.790 1.00 92.62 166 GLU A CA 1
ATOM 1332 C C . GLU A 1 166 ? 11.563 -1.860 4.715 1.00 92.62 166 GLU A C 1
ATOM 1334 O O . GLU A 1 166 ? 11.765 -2.193 3.545 1.00 92.62 166 GLU A O 1
ATOM 1339 N N . ARG A 1 167 ? 10.471 -1.172 5.073 1.00 92.75 167 ARG A N 1
ATOM 1340 C CA . ARG A 1 167 ? 9.467 -0.640 4.139 1.00 92.75 167 ARG A CA 1
ATOM 1341 C C . ARG A 1 167 ? 10.048 0.469 3.264 1.00 92.75 167 ARG A C 1
ATOM 1343 O O . ARG A 1 167 ? 9.853 0.426 2.043 1.00 92.75 167 ARG A O 1
ATOM 1350 N N . LEU A 1 168 ? 10.765 1.423 3.859 1.00 95.06 168 LEU A N 1
ATOM 1351 C CA . LEU A 1 168 ? 11.449 2.509 3.155 1.00 95.06 168 LEU A CA 1
ATOM 1352 C C . LEU A 1 168 ? 12.467 1.954 2.153 1.00 95.06 168 LEU A C 1
ATOM 1354 O O . LEU A 1 168 ? 12.376 2.231 0.957 1.00 95.06 168 LEU A O 1
ATOM 1358 N N . TRP A 1 169 ? 13.376 1.094 2.611 1.00 95.00 169 TRP A N 1
ATOM 1359 C CA . TRP A 1 169 ? 14.429 0.526 1.774 1.00 95.00 169 TRP A CA 1
ATOM 1360 C C . TRP A 1 169 ? 13.872 -0.296 0.612 1.00 95.00 169 TRP A C 1
ATOM 1362 O O . TRP A 1 169 ? 14.273 -0.189 -0.550 1.00 95.00 169 TRP A O 1
ATOM 1372 N N . SER A 1 170 ? 12.854 -1.086 0.926 1.00 91.31 170 SER A N 1
ATOM 1373 C CA . SER A 1 170 ? 12.027 -1.808 -0.027 1.00 91.31 170 SER A CA 1
ATOM 1374 C C . SER A 1 170 ? 11.448 -0.904 -1.125 1.00 91.31 170 SER A C 1
ATOM 1376 O O . SER A 1 170 ? 11.402 -1.308 -2.295 1.00 91.31 170 SER A O 1
ATOM 1378 N N . HIS A 1 171 ? 11.030 0.314 -0.778 1.00 91.81 171 HIS A N 1
ATOM 1379 C CA . HIS A 1 171 ? 10.527 1.289 -1.736 1.00 91.81 171 HIS A CA 1
ATOM 1380 C C . HIS A 1 171 ? 11.651 1.886 -2.599 1.00 91.81 171 HIS A C 1
ATOM 1382 O O . HIS A 1 171 ? 11.509 1.897 -3.822 1.00 91.81 171 HIS A O 1
ATOM 1388 N N . CYS A 1 172 ? 12.792 2.266 -2.013 1.00 95.06 172 CYS A N 1
ATOM 1389 C CA . CYS A 1 172 ? 13.959 2.761 -2.760 1.00 95.06 172 CYS A CA 1
ATOM 1390 C C . CYS A 1 172 ? 14.426 1.759 -3.827 1.00 95.06 172 CYS A C 1
ATOM 1392 O O . CYS A 1 172 ? 14.611 2.123 -4.988 1.00 95.06 172 CYS A O 1
ATOM 1394 N N . ARG A 1 173 ? 14.501 0.466 -3.476 1.00 94.50 173 ARG A N 1
ATOM 1395 C CA . ARG A 1 173 ? 14.795 -0.613 -4.437 1.00 94.50 173 ARG A CA 1
ATOM 1396 C C . ARG A 1 173 ? 13.752 -0.717 -5.550 1.00 94.50 173 ARG A C 1
ATOM 1398 O O . ARG A 1 173 ? 14.097 -0.969 -6.699 1.00 94.50 173 ARG A O 1
ATOM 1405 N N . MET A 1 174 ? 12.467 -0.519 -5.246 1.00 90.31 174 MET A N 1
ATOM 1406 C CA . MET A 1 174 ? 11.425 -0.527 -6.281 1.00 90.31 174 MET A CA 1
ATOM 1407 C C . MET A 1 174 ? 11.595 0.632 -7.267 1.00 90.31 174 MET A C 1
ATOM 1409 O O . MET A 1 174 ? 11.429 0.428 -8.468 1.00 90.31 174 MET A O 1
ATOM 1413 N N . ILE A 1 175 ? 11.908 1.829 -6.766 1.00 91.88 175 ILE A N 1
ATOM 1414 C CA . ILE A 1 175 ? 12.145 3.019 -7.591 1.00 91.88 175 ILE A CA 1
ATOM 1415 C C . ILE A 1 175 ? 13.356 2.786 -8.503 1.00 91.88 175 ILE A C 1
ATOM 1417 O O . ILE A 1 175 ? 13.245 2.981 -9.710 1.00 91.88 175 ILE A O 1
ATOM 1421 N N . ALA A 1 176 ? 14.460 2.263 -7.962 1.00 94.62 176 ALA A N 1
ATOM 1422 C CA . ALA A 1 176 ? 15.652 1.918 -8.739 1.00 94.62 176 ALA A CA 1
ATOM 1423 C C . ALA A 1 176 ? 15.365 0.890 -9.848 1.00 94.62 176 ALA A C 1
ATOM 1425 O O . ALA A 1 176 ? 15.726 1.104 -11.003 1.00 94.62 176 ALA A O 1
ATOM 1426 N N . ALA A 1 177 ? 14.648 -0.194 -9.530 1.00 92.06 177 ALA A N 1
ATOM 1427 C CA . ALA A 1 177 ? 14.268 -1.199 -10.526 1.00 92.06 177 ALA A CA 1
ATOM 1428 C C . ALA A 1 177 ? 13.368 -0.620 -11.632 1.00 92.06 177 ALA A C 1
ATOM 1430 O O . ALA A 1 177 ? 13.493 -0.999 -12.794 1.00 92.06 177 ALA A O 1
ATOM 1431 N N . ARG A 1 178 ? 12.458 0.300 -11.285 1.00 89.81 178 ARG A N 1
ATOM 1432 C CA . ARG A 1 178 ? 11.594 0.984 -12.260 1.00 89.81 178 ARG A CA 1
ATOM 1433 C C . ARG A 1 178 ? 12.371 1.946 -13.152 1.00 89.81 178 ARG A C 1
ATOM 1435 O O . ARG A 1 178 ? 12.052 2.015 -14.333 1.00 89.81 178 ARG A O 1
ATOM 1442 N N . ALA A 1 179 ? 13.363 2.648 -12.607 1.00 91.25 179 ALA A N 1
ATOM 1443 C CA . ALA A 1 179 ? 14.239 3.518 -13.385 1.00 91.25 179 ALA A CA 1
ATOM 1444 C C . ALA A 1 179 ? 14.997 2.714 -14.453 1.00 91.25 179 ALA A C 1
ATOM 1446 O O . ALA A 1 179 ? 14.911 3.039 -15.630 1.00 91.25 179 ALA A O 1
ATOM 1447 N N . LEU A 1 180 ? 15.608 1.585 -14.071 1.00 93.12 180 LEU A N 1
ATOM 1448 C CA . LEU A 1 180 ? 16.260 0.680 -15.026 1.00 93.12 180 LEU A CA 1
ATOM 1449 C C . LEU A 1 180 ? 15.281 0.127 -16.069 1.00 93.12 180 LEU A C 1
ATOM 1451 O O . LEU A 1 180 ? 15.572 0.137 -17.262 1.00 93.12 180 LEU A O 1
ATOM 1455 N N . ALA A 1 181 ? 14.091 -0.302 -15.643 1.00 88.81 181 ALA A N 1
ATOM 1456 C CA . ALA A 1 181 ? 13.082 -0.824 -16.562 1.00 88.81 181 ALA A CA 1
ATOM 1457 C C . ALA A 1 181 ? 12.591 0.223 -17.576 1.00 88.81 181 ALA A C 1
ATOM 1459 O O . ALA A 1 181 ? 12.236 -0.143 -18.697 1.00 88.81 181 ALA A O 1
ATOM 1460 N N . ALA A 1 182 ? 12.573 1.510 -17.210 1.00 86.19 182 ALA A N 1
ATOM 1461 C CA . ALA A 1 182 ? 12.241 2.599 -18.128 1.00 86.19 182 ALA A CA 1
ATOM 1462 C C . ALA A 1 182 ? 13.292 2.772 -19.240 1.00 86.19 182 ALA A C 1
ATOM 1464 O O . ALA A 1 182 ? 12.948 3.218 -20.330 1.00 86.19 182 ALA A O 1
ATOM 1465 N N . GLU A 1 183 ? 14.531 2.351 -18.988 1.00 91.31 183 GLU A N 1
ATOM 1466 C CA . GLU A 1 183 ? 15.625 2.282 -19.965 1.00 91.31 183 GLU A CA 1
ATOM 1467 C C . GLU A 1 183 ? 15.685 0.926 -20.697 1.00 91.31 183 GLU A C 1
ATOM 1469 O O . GLU A 1 183 ? 16.601 0.670 -21.471 1.00 91.31 183 GLU A O 1
ATOM 1474 N N . GLY A 1 184 ? 14.721 0.027 -20.459 1.00 91.44 184 GLY A N 1
ATOM 1475 C CA . GLY A 1 184 ? 14.709 -1.321 -21.037 1.00 91.44 184 GLY A CA 1
ATOM 1476 C C . GLY A 1 184 ? 15.652 -2.317 -20.351 1.00 91.44 184 GLY A C 1
ATOM 1477 O O . GLY A 1 184 ? 15.804 -3.440 -20.831 1.00 91.44 184 GLY A O 1
ATOM 1478 N N . LEU A 1 185 ? 16.249 -1.942 -19.218 1.00 91.81 185 LEU A N 1
ATOM 1479 C CA . LEU A 1 185 ? 17.201 -2.759 -18.469 1.00 91.81 185 LEU A CA 1
ATOM 1480 C C . LEU A 1 185 ? 16.513 -3.545 -17.345 1.00 91.81 185 LEU A C 1
ATOM 1482 O O . LEU A 1 185 ? 15.469 -3.156 -16.813 1.00 91.81 185 LEU A O 1
ATOM 1486 N N . ARG A 1 186 ? 17.112 -4.674 -16.955 1.00 91.25 186 ARG A N 1
ATOM 1487 C CA . ARG A 1 186 ? 16.645 -5.504 -15.833 1.00 91.25 186 ARG A CA 1
ATOM 1488 C C . ARG A 1 186 ? 17.590 -5.336 -14.653 1.00 91.25 186 ARG A C 1
ATOM 1490 O O . ARG A 1 186 ? 18.798 -5.414 -14.830 1.00 91.25 186 ARG A O 1
ATOM 1497 N N . ALA A 1 187 ? 17.044 -5.163 -13.451 1.00 91.56 187 ALA A N 1
ATOM 1498 C CA . ALA A 1 187 ? 17.843 -4.977 -12.238 1.00 91.56 187 ALA A CA 1
ATOM 1499 C C . ALA A 1 187 ? 18.800 -6.152 -11.968 1.00 91.56 187 ALA A C 1
ATOM 1501 O O . ALA A 1 187 ? 19.890 -5.941 -11.455 1.00 91.56 187 ALA A O 1
ATOM 1502 N N . GLU A 1 188 ? 18.414 -7.376 -12.341 1.00 91.62 188 GLU A N 1
ATOM 1503 C CA . GLU A 1 188 ? 19.259 -8.569 -12.223 1.00 91.62 188 GLU A CA 1
ATOM 1504 C C . GLU A 1 188 ? 20.465 -8.554 -13.171 1.00 91.62 188 GLU A C 1
ATOM 1506 O O . GLU A 1 188 ? 21.467 -9.196 -12.879 1.00 91.62 188 GLU A O 1
ATOM 1511 N N . ALA A 1 189 ? 20.353 -7.861 -14.308 1.00 93.81 189 ALA A N 1
ATOM 1512 C CA . ALA A 1 189 ? 21.418 -7.751 -15.303 1.00 93.81 189 ALA A CA 1
ATOM 1513 C C . ALA A 1 189 ? 22.373 -6.580 -15.018 1.00 93.81 189 ALA A C 1
ATOM 1515 O O . ALA A 1 189 ? 23.458 -6.543 -15.576 1.00 93.81 189 ALA A O 1
ATOM 1516 N N . GLU A 1 190 ? 21.968 -5.647 -14.151 1.00 94.38 190 GLU A N 1
ATOM 1517 C CA . GLU A 1 190 ? 22.689 -4.407 -13.839 1.00 94.38 190 GLU A CA 1
ATOM 1518 C C . GLU A 1 190 ? 22.818 -4.214 -12.312 1.00 94.38 190 GLU A C 1
ATOM 1520 O O . GLU A 1 190 ? 22.310 -3.223 -11.766 1.00 94.38 190 GLU A O 1
ATOM 1525 N N . PRO A 1 191 ? 23.411 -5.172 -11.571 1.00 94.62 191 PRO A N 1
ATOM 1526 C CA . PRO A 1 191 ? 23.345 -5.191 -10.111 1.00 94.62 191 PRO A CA 1
ATOM 1527 C C . PRO A 1 191 ? 24.041 -3.990 -9.452 1.00 94.62 191 PRO A C 1
ATOM 1529 O O . PRO A 1 191 ? 23.509 -3.436 -8.486 1.00 94.62 191 PRO A O 1
ATOM 1532 N N . GLU A 1 192 ? 25.176 -3.526 -9.979 1.00 95.44 192 GLU A N 1
ATOM 1533 C CA . GLU A 1 192 ? 25.906 -2.365 -9.453 1.00 95.44 192 GLU A CA 1
ATOM 1534 C C . GLU A 1 192 ? 25.106 -1.078 -9.655 1.00 95.44 192 GLU A C 1
ATOM 1536 O O . GLU A 1 192 ? 24.940 -0.283 -8.724 1.00 95.44 192 GLU A O 1
ATOM 1541 N N . ARG A 1 193 ? 24.544 -0.890 -10.855 1.00 96.25 193 ARG A N 1
ATOM 1542 C CA . ARG A 1 193 ? 23.729 0.285 -11.184 1.00 96.25 193 ARG A CA 1
ATOM 1543 C C . ARG A 1 193 ? 22.429 0.296 -10.387 1.00 96.25 193 ARG A C 1
ATOM 1545 O O . ARG A 1 193 ? 22.033 1.336 -9.862 1.00 96.25 193 ARG A O 1
ATOM 1552 N N . PHE A 1 194 ? 21.789 -0.863 -10.238 1.00 96.62 194 PHE A N 1
ATOM 1553 C CA . PHE A 1 194 ? 20.629 -1.042 -9.369 1.00 96.62 194 PHE A CA 1
ATOM 1554 C C . PHE A 1 194 ? 20.943 -0.643 -7.923 1.00 96.62 194 PHE A C 1
ATOM 1556 O O . PHE A 1 194 ? 20.188 0.125 -7.317 1.00 96.62 194 PHE A O 1
ATOM 1563 N N . ALA A 1 195 ? 22.069 -1.119 -7.382 1.00 96.50 195 ALA A N 1
ATOM 1564 C CA . ALA A 1 195 ? 22.494 -0.798 -6.027 1.00 96.50 195 ALA A CA 1
ATOM 1565 C C . ALA A 1 195 ? 22.794 0.696 -5.851 1.00 96.50 195 ALA A C 1
ATOM 1567 O O . ALA A 1 195 ? 22.328 1.297 -4.880 1.00 96.50 195 ALA A O 1
ATOM 1568 N N . ALA A 1 196 ? 23.508 1.306 -6.799 1.00 97.38 196 ALA A N 1
ATOM 1569 C CA . ALA A 1 196 ? 23.815 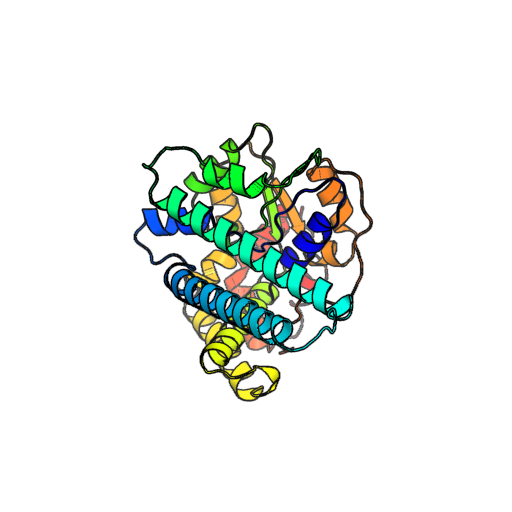2.733 -6.791 1.00 97.38 196 ALA A CA 1
ATOM 1570 C C . ALA A 1 196 ? 22.540 3.590 -6.814 1.00 97.38 196 ALA A C 1
ATOM 1572 O O . ALA A 1 196 ? 22.381 4.480 -5.980 1.00 97.38 196 ALA A O 1
ATOM 1573 N N . LEU A 1 197 ? 21.584 3.279 -7.698 1.00 97.62 197 LEU A N 1
ATOM 1574 C CA . LEU A 1 197 ? 20.305 3.991 -7.785 1.00 97.62 197 LEU A CA 1
ATOM 1575 C C . LEU A 1 197 ? 19.470 3.849 -6.504 1.00 97.62 197 LEU A C 1
ATOM 1577 O O . LEU A 1 197 ? 18.881 4.828 -6.041 1.00 97.62 197 LEU A O 1
ATOM 1581 N N . ALA A 1 198 ? 19.416 2.646 -5.922 1.00 97.06 198 ALA A N 1
ATOM 1582 C CA . ALA A 1 198 ? 18.661 2.397 -4.696 1.00 97.06 198 ALA A CA 1
ATOM 1583 C C . ALA A 1 198 ? 19.251 3.165 -3.504 1.00 97.06 198 ALA A C 1
ATOM 1585 O O . ALA A 1 198 ? 18.502 3.820 -2.775 1.00 97.06 198 ALA A O 1
ATOM 1586 N N . ARG A 1 199 ? 20.580 3.127 -3.337 1.00 97.69 199 ARG A N 1
ATOM 1587 C CA . ARG A 1 199 ? 21.300 3.866 -2.287 1.00 97.69 199 ARG A CA 1
ATOM 1588 C C . ARG A 1 199 ? 21.152 5.370 -2.471 1.00 97.69 199 ARG A C 1
ATOM 1590 O O . ARG A 1 199 ? 20.694 6.027 -1.550 1.00 97.69 199 ARG A O 1
ATOM 1597 N N . ALA A 1 200 ? 21.376 5.891 -3.678 1.00 97.75 200 ALA A N 1
ATOM 1598 C CA . ALA A 1 200 ? 21.212 7.315 -3.962 1.00 97.75 200 ALA A CA 1
ATOM 1599 C C . ALA A 1 200 ? 19.779 7.809 -3.695 1.00 97.75 200 ALA A C 1
ATOM 1601 O O . ALA A 1 200 ? 19.581 8.934 -3.243 1.00 97.75 200 ALA A O 1
ATOM 1602 N N . ARG A 1 201 ? 18.753 6.983 -3.960 1.00 97.44 201 ARG A N 1
ATOM 1603 C CA . ARG A 1 201 ? 17.364 7.328 -3.620 1.00 97.44 201 ARG A CA 1
ATOM 1604 C C . ARG A 1 201 ? 17.145 7.415 -2.111 1.00 97.44 201 ARG A C 1
ATOM 1606 O O . ARG A 1 201 ? 16.394 8.292 -1.688 1.00 97.44 201 ARG A O 1
ATOM 1613 N N . LEU A 1 202 ? 17.747 6.506 -1.342 1.00 98.06 202 LEU A N 1
ATOM 1614 C CA . LEU A 1 202 ? 17.694 6.536 0.116 1.00 98.06 202 LEU A CA 1
ATOM 1615 C C . LEU A 1 202 ? 18.475 7.731 0.669 1.00 98.06 202 LEU A C 1
ATOM 1617 O O . LEU A 1 202 ? 17.931 8.446 1.494 1.00 98.06 202 LEU A O 1
ATOM 1621 N N . ASP A 1 203 ? 19.682 7.995 0.177 1.00 98.19 203 ASP A N 1
ATOM 1622 C CA . ASP A 1 203 ? 20.527 9.099 0.650 1.00 98.19 203 ASP A CA 1
ATOM 1623 C C . ASP A 1 203 ? 19.822 10.449 0.499 1.00 98.19 203 ASP A C 1
ATOM 1625 O O . ASP A 1 203 ? 19.706 11.185 1.475 1.00 98.19 203 ASP A O 1
ATOM 1629 N N . ARG A 1 204 ? 19.196 10.701 -0.660 1.00 97.62 204 ARG A N 1
ATOM 1630 C CA . ARG A 1 204 ? 18.359 11.897 -0.859 1.00 97.62 204 ARG A CA 1
ATOM 1631 C C . ARG A 1 204 ? 17.227 12.016 0.161 1.00 97.62 204 ARG A C 1
ATOM 1633 O O . ARG A 1 204 ? 16.922 13.114 0.604 1.00 97.62 204 ARG A O 1
ATOM 1640 N N . PHE A 1 205 ? 16.603 10.901 0.542 1.00 97.69 205 PHE A N 1
ATOM 1641 C CA . PHE A 1 205 ? 15.566 10.905 1.576 1.00 97.69 205 PHE A CA 1
ATOM 1642 C C . PHE A 1 205 ? 16.142 11.156 2.969 1.00 97.69 205 PHE A C 1
ATOM 1644 O O . PHE A 1 205 ? 15.548 11.887 3.751 1.00 97.69 205 PHE A O 1
ATOM 1651 N N . LEU A 1 206 ? 17.301 10.577 3.283 1.00 97.50 206 LEU A N 1
ATOM 1652 C CA . LEU A 1 206 ? 17.987 10.793 4.558 1.00 97.50 206 LEU A CA 1
ATOM 1653 C C . LEU A 1 206 ? 18.509 12.228 4.712 1.00 97.50 206 LEU A C 1
ATOM 1655 O O . LEU A 1 206 ? 18.757 12.663 5.833 1.00 97.50 206 LEU A O 1
ATOM 1659 N N . GLU A 1 207 ? 18.723 12.938 3.607 1.00 97.19 207 GLU A N 1
ATOM 1660 C CA . GLU A 1 207 ? 19.070 14.362 3.580 1.00 97.19 207 GLU A CA 1
ATOM 1661 C C . GLU A 1 207 ? 17.826 15.256 3.655 1.00 97.19 207 GLU A C 1
ATOM 1663 O O . GLU A 1 207 ? 17.798 16.201 4.437 1.00 97.19 207 GLU A O 1
ATOM 1668 N N . ALA A 1 208 ? 16.791 14.956 2.867 1.00 96.31 208 ALA A N 1
ATOM 1669 C CA . ALA A 1 208 ? 15.600 15.798 2.749 1.00 96.31 208 ALA A CA 1
ATOM 1670 C C . ALA A 1 208 ? 14.559 15.576 3.861 1.00 96.31 208 ALA A C 1
ATOM 1672 O O . ALA A 1 208 ? 13.757 16.466 4.151 1.00 96.31 208 ALA A O 1
ATOM 1673 N N . GLY A 1 209 ? 14.518 14.387 4.466 1.00 94.62 209 GLY A N 1
ATOM 1674 C CA . GLY A 1 209 ? 13.516 14.015 5.459 1.00 94.62 209 GLY A CA 1
ATOM 1675 C C . GLY A 1 209 ? 12.087 14.198 4.945 1.00 94.62 209 GLY A C 1
ATOM 1676 O O . GLY A 1 209 ? 11.726 13.716 3.870 1.00 94.62 209 GLY A O 1
ATOM 1677 N N . ALA A 1 210 ? 11.274 14.929 5.708 1.00 92.56 210 ALA A N 1
ATOM 1678 C CA . ALA A 1 210 ? 9.884 15.219 5.360 1.00 92.56 210 ALA A CA 1
ATOM 1679 C C . ALA A 1 210 ? 9.709 16.070 4.088 1.00 92.56 210 ALA A C 1
ATOM 1681 O O . ALA A 1 210 ? 8.625 16.054 3.506 1.00 92.56 210 ALA A O 1
ATOM 1682 N N . ALA A 1 211 ? 10.754 16.768 3.618 1.00 94.69 211 ALA A N 1
ATOM 1683 C CA . ALA A 1 211 ? 10.698 17.506 2.353 1.00 94.69 211 ALA A CA 1
ATOM 1684 C C . ALA A 1 211 ? 10.619 16.576 1.124 1.00 94.69 211 ALA A C 1
ATOM 1686 O O . ALA A 1 211 ? 10.190 16.993 0.049 1.00 94.69 211 ALA A O 1
ATOM 1687 N N . ASP A 1 212 ? 10.983 15.299 1.270 1.00 93.00 212 ASP A N 1
ATOM 1688 C CA . ASP A 1 212 ? 10.740 14.268 0.262 1.00 93.00 212 ASP A CA 1
ATOM 1689 C C . ASP A 1 212 ? 9.315 13.707 0.401 1.00 93.00 212 ASP A C 1
ATOM 1691 O O . ASP A 1 212 ? 9.095 12.627 0.961 1.00 93.00 212 ASP A O 1
ATOM 1695 N N . GLU A 1 213 ? 8.334 14.454 -0.118 1.00 90.31 213 GLU A N 1
ATOM 1696 C CA . GLU A 1 213 ? 6.904 14.125 0.008 1.00 90.31 213 GLU A CA 1
ATOM 1697 C C . GLU A 1 213 ? 6.577 12.683 -0.432 1.00 90.31 213 GLU A C 1
ATOM 1699 O O . GLU A 1 213 ? 5.734 12.022 0.176 1.00 90.31 213 GLU A O 1
ATOM 1704 N N . GLU A 1 214 ? 7.243 12.161 -1.472 1.00 87.75 214 GLU A N 1
ATOM 1705 C CA . GLU A 1 214 ? 6.945 10.843 -2.049 1.00 87.75 214 GLU A CA 1
ATOM 1706 C C . GLU A 1 214 ? 7.248 9.697 -1.073 1.00 87.75 214 GLU A C 1
ATOM 1708 O O . GLU A 1 214 ? 6.431 8.780 -0.891 1.00 87.75 214 GLU A O 1
ATOM 1713 N N . LEU A 1 215 ? 8.444 9.703 -0.477 1.00 92.12 215 LEU A N 1
ATOM 1714 C CA . LEU A 1 215 ? 8.829 8.666 0.476 1.00 92.12 215 LEU A CA 1
ATOM 1715 C C . LEU A 1 215 ? 8.268 8.939 1.861 1.00 92.12 215 LEU A C 1
ATOM 1717 O O . LEU A 1 215 ? 7.841 7.972 2.504 1.00 92.12 215 LEU A O 1
ATOM 1721 N N . TRP A 1 216 ? 8.202 10.208 2.275 1.00 95.06 216 TRP A N 1
ATOM 1722 C CA . TRP A 1 216 ? 7.674 10.596 3.576 1.00 95.06 216 TRP A CA 1
ATOM 1723 C C . TRP A 1 216 ? 6.206 10.214 3.724 1.00 95.06 216 TRP A C 1
ATOM 1725 O O . TRP A 1 216 ? 5.872 9.477 4.648 1.00 95.06 216 TRP A O 1
ATOM 1735 N N . ALA A 1 217 ? 5.345 10.573 2.764 1.00 92.12 217 ALA A N 1
ATOM 1736 C CA . ALA A 1 217 ? 3.909 10.284 2.845 1.00 92.12 217 ALA A CA 1
ATOM 1737 C C . ALA A 1 217 ? 3.601 8.787 3.028 1.00 92.12 217 ALA A C 1
ATOM 1739 O O . ALA A 1 217 ? 2.581 8.420 3.604 1.00 92.12 217 ALA A O 1
ATOM 1740 N N . ARG A 1 218 ? 4.486 7.902 2.549 1.00 91.88 218 ARG A N 1
ATOM 1741 C CA . ARG A 1 218 ? 4.347 6.442 2.683 1.00 91.88 218 ARG A CA 1
ATOM 1742 C C . ARG A 1 218 ? 5.049 5.858 3.914 1.00 91.88 218 ARG A C 1
ATOM 1744 O O . ARG A 1 218 ? 4.857 4.672 4.184 1.00 91.88 218 ARG A O 1
ATOM 1751 N N . SER A 1 219 ? 5.912 6.628 4.572 1.00 94.81 219 SER A N 1
ATOM 1752 C CA . SER A 1 219 ? 6.559 6.284 5.846 1.00 94.81 219 SER A CA 1
ATOM 1753 C C . SER A 1 219 ? 5.794 6.835 7.054 1.00 94.81 219 SER A C 1
ATOM 1755 O O . SER A 1 219 ? 5.943 6.300 8.143 1.00 94.81 219 SER A O 1
ATOM 1757 N N . ASP A 1 220 ? 4.982 7.875 6.857 1.00 95.75 220 ASP A N 1
ATOM 1758 C CA . ASP A 1 220 ? 4.199 8.571 7.880 1.00 95.75 220 ASP A CA 1
ATOM 1759 C C . ASP A 1 220 ? 2.961 7.761 8.316 1.00 95.75 220 ASP A C 1
ATOM 1761 O O . ASP A 1 220 ? 1.824 8.001 7.893 1.00 95.75 220 ASP A O 1
ATOM 1765 N N . TYR A 1 221 ? 3.184 6.739 9.141 1.00 95.69 221 TYR A N 1
ATOM 1766 C CA . TYR A 1 221 ? 2.131 5.908 9.720 1.00 95.69 221 TYR A CA 1
ATOM 1767 C C . TYR A 1 221 ? 1.249 6.702 10.687 1.00 95.69 221 TYR A C 1
ATOM 1769 O O . TYR A 1 221 ? 0.022 6.594 10.616 1.00 95.69 221 TYR A O 1
ATOM 1777 N N . ALA A 1 222 ? 1.862 7.526 11.541 1.00 96.44 222 ALA A N 1
ATOM 1778 C CA . ALA A 1 222 ? 1.152 8.342 12.519 1.00 96.44 222 ALA A CA 1
ATOM 1779 C C . ALA A 1 222 ? 0.200 9.334 11.835 1.00 96.44 222 ALA A C 1
ATOM 1781 O O . ALA A 1 222 ? -0.998 9.372 12.136 1.00 96.44 222 ALA A O 1
ATOM 1782 N N . GLY A 1 223 ? 0.690 10.081 10.844 1.00 96.75 223 GLY A N 1
ATOM 1783 C CA . GLY A 1 223 ? -0.140 11.004 10.081 1.00 96.75 223 GLY A CA 1
ATOM 1784 C C . GLY A 1 223 ? -1.170 10.287 9.211 1.00 96.75 223 GLY A C 1
ATOM 1785 O O . GLY A 1 223 ? -2.285 10.788 9.076 1.00 96.75 223 GLY A O 1
ATOM 1786 N N . THR A 1 224 ? -0.878 9.086 8.695 1.00 96.38 224 THR A N 1
ATOM 1787 C CA . THR A 1 224 ? -1.894 8.248 8.027 1.00 96.38 224 THR A CA 1
ATOM 1788 C C . THR A 1 224 ? -3.066 7.948 8.959 1.00 96.38 224 THR A C 1
ATOM 1790 O O . THR A 1 224 ? -4.218 8.172 8.577 1.00 96.38 224 THR A O 1
ATOM 1793 N N . LEU A 1 225 ? -2.799 7.490 10.188 1.00 95.88 225 LEU A N 1
ATOM 1794 C CA . LEU A 1 225 ? -3.867 7.202 11.146 1.00 95.88 225 LEU A CA 1
ATOM 1795 C C . LEU A 1 225 ? -4.618 8.475 11.549 1.00 95.88 225 LEU A C 1
ATOM 1797 O O . LEU A 1 225 ? -5.846 8.454 11.627 1.00 95.88 225 LEU A O 1
ATOM 1801 N N . SER A 1 226 ? -3.902 9.579 11.763 1.00 97.00 226 SER A N 1
ATOM 1802 C CA . SER A 1 226 ? -4.505 10.875 12.083 1.00 97.00 226 SER A CA 1
ATOM 1803 C C . SER A 1 226 ? -5.476 11.332 10.986 1.00 97.00 226 SER A C 1
ATOM 1805 O O . SER A 1 226 ? -6.646 11.610 11.265 1.00 97.00 226 SER A O 1
ATOM 1807 N N . ARG A 1 227 ? -5.054 11.294 9.711 1.00 97.94 227 ARG A N 1
ATOM 1808 C CA . ARG A 1 227 ? -5.914 11.629 8.561 1.00 97.94 227 ARG A CA 1
ATOM 1809 C C . ARG A 1 227 ? -7.123 10.699 8.458 1.00 97.94 227 ARG A C 1
ATOM 1811 O O . ARG A 1 227 ? -8.235 11.175 8.222 1.00 97.94 227 ARG A O 1
ATOM 1818 N N . PHE A 1 228 ? -6.926 9.397 8.676 1.00 97.88 228 PHE A N 1
ATOM 1819 C CA . PHE A 1 228 ? -8.018 8.425 8.711 1.00 97.88 228 PHE A CA 1
ATOM 1820 C C . PHE A 1 228 ? -9.037 8.755 9.806 1.00 97.88 228 PHE A C 1
ATOM 1822 O O . PHE A 1 228 ? -10.231 8.828 9.526 1.00 97.88 228 PHE A O 1
ATOM 1829 N N . ARG A 1 229 ? -8.589 9.004 11.042 1.00 97.25 229 ARG A N 1
ATOM 1830 C CA . ARG A 1 229 ? -9.480 9.314 12.171 1.00 97.25 229 ARG A CA 1
ATOM 1831 C C . ARG A 1 229 ? -10.207 10.641 11.998 1.00 97.25 229 ARG A C 1
ATOM 1833 O O . ARG A 1 229 ? -11.364 10.729 12.392 1.00 97.25 229 ARG A O 1
ATOM 1840 N N . ALA A 1 230 ? -9.582 11.629 11.364 1.00 98.19 230 ALA A N 1
ATOM 1841 C CA . ALA A 1 230 ? -10.242 12.884 11.021 1.00 98.19 230 ALA A CA 1
ATOM 1842 C C . ALA A 1 230 ? -11.359 12.697 9.973 1.00 98.19 230 ALA A C 1
ATOM 1844 O O . ALA A 1 230 ? -12.408 13.327 10.070 1.00 98.19 230 ALA A O 1
ATOM 1845 N N . GLY A 1 231 ? -11.150 11.830 8.976 1.00 97.88 231 GLY A N 1
ATOM 1846 C CA . GLY A 1 231 ? -12.107 11.611 7.885 1.00 97.88 231 GLY A CA 1
ATOM 1847 C C . GLY A 1 231 ? -13.210 10.599 8.193 1.00 97.88 231 GLY A C 1
ATOM 1848 O O . GLY A 1 231 ? -14.364 10.776 7.806 1.00 97.88 231 GLY A O 1
ATOM 1849 N N . ALA A 1 232 ? -12.859 9.528 8.898 1.00 97.25 232 ALA A N 1
ATOM 1850 C CA . ALA A 1 232 ? -13.713 8.377 9.151 1.00 97.25 232 ALA A CA 1
ATOM 1851 C C . ALA A 1 232 ? -13.606 7.911 10.621 1.00 97.25 232 ALA A C 1
ATOM 1853 O O . ALA A 1 232 ? -13.277 6.753 10.886 1.00 97.25 232 ALA A O 1
ATOM 1854 N N . PRO A 1 233 ? -13.913 8.778 11.610 1.00 96.12 233 PRO A N 1
ATOM 1855 C CA . PRO A 1 233 ? -13.659 8.504 13.031 1.00 96.12 233 PRO A CA 1
ATOM 1856 C C . PRO A 1 233 ? -14.353 7.240 13.549 1.00 96.12 233 PRO A C 1
ATOM 1858 O O . PRO A 1 233 ? -13.810 6.540 14.403 1.00 96.12 233 PRO A O 1
ATOM 1861 N N . ARG A 1 234 ? -15.544 6.940 13.013 1.00 95.56 234 ARG A N 1
ATOM 1862 C CA . ARG A 1 234 ? -16.378 5.792 13.398 1.00 95.56 234 ARG A CA 1
ATOM 1863 C C . ARG A 1 234 ? -16.160 4.551 12.533 1.00 95.56 234 ARG A C 1
ATOM 1865 O O . ARG A 1 234 ? -16.729 3.510 12.845 1.00 95.56 234 ARG A O 1
ATOM 1872 N N . ALA A 1 235 ? -15.390 4.647 11.449 1.00 97.12 235 ALA A N 1
ATOM 1873 C CA . ALA A 1 235 ? -15.182 3.499 10.581 1.00 97.12 235 ALA A CA 1
ATOM 1874 C C . ALA A 1 235 ? -14.287 2.456 11.278 1.00 97.12 235 ALA A C 1
ATOM 1876 O O . ALA A 1 235 ? -13.263 2.824 11.871 1.00 97.12 235 ALA A O 1
ATOM 1877 N N . PRO A 1 236 ? -14.639 1.159 11.212 1.00 97.62 236 PRO A N 1
ATOM 1878 C CA . PRO A 1 236 ? -13.790 0.095 11.723 1.00 97.62 236 PRO A CA 1
ATOM 1879 C C . PRO A 1 236 ? -12.422 0.107 11.038 1.00 97.62 236 PRO A C 1
ATOM 1881 O O . PRO A 1 236 ? -12.332 0.144 9.809 1.00 97.62 236 PRO A O 1
ATOM 1884 N N . LEU A 1 237 ? -11.359 0.024 11.837 1.00 96.81 237 LEU A N 1
ATOM 1885 C CA . LEU A 1 237 ? -9.982 -0.081 11.364 1.00 96.81 237 LEU A CA 1
ATOM 1886 C C . LEU A 1 237 ? -9.287 -1.244 12.061 1.00 96.81 237 LEU A C 1
ATOM 1888 O O . LEU A 1 237 ? -9.325 -1.344 13.287 1.00 96.81 237 LEU A O 1
ATOM 1892 N N . HIS A 1 238 ? -8.592 -2.063 11.279 1.00 95.44 238 HIS A N 1
ATOM 1893 C CA . HIS A 1 238 ? -7.670 -3.068 11.785 1.00 95.44 238 HIS A CA 1
ATOM 1894 C C . HIS A 1 238 ? -6.243 -2.770 11.332 1.00 95.44 238 HIS A C 1
ATOM 1896 O O . HIS A 1 238 ? -5.984 -2.559 10.143 1.00 95.44 238 HIS A O 1
ATOM 1902 N N . LEU A 1 239 ? -5.326 -2.770 12.299 1.00 93.81 239 LEU A N 1
ATOM 1903 C CA . LEU A 1 239 ? -3.892 -2.671 12.068 1.00 93.81 239 LEU A CA 1
ATOM 1904 C C . LEU A 1 239 ? -3.324 -4.087 12.006 1.00 93.81 239 LEU A C 1
ATOM 1906 O O . LEU A 1 239 ? -3.321 -4.802 13.004 1.00 93.81 239 LEU A O 1
ATOM 1910 N N . ALA A 1 240 ? -2.874 -4.493 10.826 1.00 91.75 240 ALA A N 1
ATOM 1911 C CA . ALA A 1 240 ? -2.233 -5.781 10.615 1.00 91.75 240 ALA A CA 1
ATOM 1912 C C . ALA A 1 240 ? -0.713 -5.608 10.545 1.00 91.75 240 ALA A C 1
ATOM 1914 O O . ALA A 1 240 ? -0.221 -4.659 9.939 1.00 91.75 240 ALA A O 1
ATOM 1915 N N . VAL A 1 241 ? 0.038 -6.547 11.114 1.00 90.69 241 VAL A N 1
ATOM 1916 C CA . VAL A 1 241 ? 1.504 -6.560 11.051 1.00 90.69 241 VAL A CA 1
ATOM 1917 C C . VAL A 1 241 ? 1.958 -7.496 9.937 1.00 90.69 241 VAL A C 1
ATOM 1919 O O . VAL A 1 241 ? 1.619 -8.679 9.926 1.00 90.69 241 VAL A O 1
ATOM 1922 N N . PHE A 1 242 ? 2.754 -6.982 9.000 1.00 88.69 242 PHE A N 1
ATOM 1923 C CA . PHE A 1 242 ? 3.218 -7.721 7.828 1.00 88.69 242 PHE A CA 1
ATOM 1924 C C . PHE A 1 242 ? 3.911 -9.041 8.192 1.00 88.69 242 PHE A C 1
ATOM 1926 O O . PHE A 1 242 ? 3.586 -10.074 7.609 1.00 88.69 242 PHE A O 1
ATOM 1933 N N . GLU A 1 243 ? 4.831 -9.023 9.155 1.00 84.06 243 GLU A N 1
ATOM 1934 C CA . GLU A 1 243 ? 5.596 -10.198 9.584 1.00 84.06 243 GLU A CA 1
ATOM 1935 C C . GLU A 1 243 ? 4.684 -11.293 10.161 1.00 84.06 243 GLU A C 1
ATOM 1937 O O . GLU A 1 243 ? 4.881 -12.479 9.899 1.00 84.06 243 GLU A O 1
ATOM 1942 N N . GLU A 1 244 ? 3.631 -10.909 10.882 1.00 85.25 244 GLU A N 1
ATOM 1943 C CA . GLU A 1 244 ? 2.653 -11.848 11.436 1.00 85.25 244 GLU A CA 1
ATOM 1944 C C . GLU A 1 244 ? 1.702 -12.397 10.374 1.00 85.25 244 GLU A C 1
ATOM 1946 O O . GLU A 1 244 ? 1.310 -13.567 10.438 1.00 85.25 244 GLU A O 1
ATOM 1951 N N . MET A 1 245 ? 1.335 -11.568 9.390 1.00 83.12 245 MET A N 1
ATOM 1952 C CA . MET A 1 245 ? 0.514 -11.979 8.252 1.00 83.12 245 MET A CA 1
ATOM 1953 C C . MET A 1 245 ? 1.203 -13.092 7.465 1.00 83.12 245 MET A C 1
ATOM 1955 O O . MET A 1 245 ? 0.609 -14.148 7.253 1.00 83.12 245 MET A O 1
ATOM 1959 N N . ILE A 1 246 ? 2.471 -12.891 7.092 1.00 76.44 246 ILE A N 1
ATOM 1960 C CA . ILE A 1 246 ? 3.228 -13.881 6.310 1.00 76.44 246 ILE A CA 1
ATOM 1961 C C . ILE A 1 246 ? 3.621 -15.114 7.133 1.00 76.44 246 ILE A C 1
ATOM 1963 O O . ILE A 1 246 ? 3.766 -16.196 6.569 1.00 76.44 246 ILE A O 1
ATOM 1967 N N . ALA A 1 247 ? 3.737 -14.981 8.460 1.00 77.25 247 ALA A N 1
ATOM 1968 C CA . ALA A 1 247 ? 3.898 -16.108 9.381 1.00 77.25 247 ALA A CA 1
ATOM 1969 C C . ALA A 1 247 ? 2.584 -16.884 9.621 1.00 77.25 247 ALA A C 1
ATOM 1971 O O . ALA A 1 247 ? 2.561 -17.863 10.365 1.00 77.25 247 ALA A O 1
ATOM 1972 N N . GLY A 1 248 ? 1.474 -16.435 9.030 1.00 71.81 248 GLY A N 1
ATOM 1973 C CA . GLY A 1 248 ? 0.161 -17.073 9.066 1.00 71.81 248 GLY A CA 1
ATOM 1974 C C . GLY A 1 248 ? -0.687 -16.785 10.307 1.00 71.81 248 GLY A C 1
ATOM 1975 O O . GLY A 1 248 ? -1.906 -16.944 10.245 1.00 71.81 248 GLY A O 1
ATOM 1976 N N . ARG A 1 249 ? -0.093 -16.297 11.404 1.00 76.50 249 ARG A N 1
ATOM 1977 C CA . ARG A 1 249 ? -0.819 -15.949 12.641 1.00 76.50 249 ARG A CA 1
ATOM 1978 C C . ARG A 1 249 ? -1.746 -14.742 12.462 1.00 76.50 249 ARG A C 1
ATOM 1980 O O . ARG A 1 249 ? -2.846 -14.738 13.008 1.00 76.50 249 ARG A O 1
ATOM 1987 N N . GLY A 1 250 ? -1.347 -13.763 11.648 1.00 83.25 250 GLY A N 1
ATOM 1988 C CA . GLY A 1 250 ? -2.132 -12.546 11.413 1.00 83.25 250 GLY A CA 1
ATOM 1989 C C . GLY A 1 250 ? -3.430 -12.777 10.627 1.00 83.25 250 GLY A C 1
ATOM 1990 O O . GLY A 1 250 ? -4.394 -12.030 10.788 1.00 83.25 250 GLY A O 1
ATOM 1991 N N . MET A 1 251 ? -3.506 -13.839 9.814 1.00 87.44 251 MET A N 1
ATOM 1992 C CA . MET A 1 251 ? -4.647 -14.065 8.915 1.00 87.44 251 MET A CA 1
ATOM 1993 C C . MET A 1 251 ? -5.959 -14.335 9.663 1.00 87.44 251 MET A C 1
ATOM 1995 O O . MET A 1 251 ? -7.013 -13.870 9.237 1.00 87.44 251 MET A O 1
ATOM 1999 N N . ALA A 1 252 ? -5.912 -15.029 10.803 1.00 87.88 252 ALA A N 1
ATOM 2000 C CA . ALA A 1 252 ? -7.106 -15.291 11.608 1.00 87.88 252 ALA A CA 1
ATOM 2001 C C . ALA A 1 252 ? -7.724 -13.994 12.161 1.00 87.88 252 ALA A C 1
ATOM 2003 O O . ALA A 1 252 ? -8.945 -13.828 12.145 1.00 87.88 252 ALA A O 1
ATOM 2004 N N . GLY A 1 253 ? -6.881 -13.051 12.601 1.00 90.38 253 GLY A N 1
ATOM 2005 C CA . GLY A 1 253 ? -7.314 -11.729 13.056 1.00 90.38 253 GLY A CA 1
ATOM 2006 C C . GLY A 1 253 ? -7.978 -10.926 11.940 1.00 90.38 253 GLY A C 1
ATOM 2007 O O . GLY A 1 253 ? -9.048 -10.359 12.158 1.00 90.38 253 GLY A O 1
ATOM 2008 N N . ILE A 1 254 ? -7.394 -10.967 10.739 1.00 93.69 254 ILE A N 1
ATOM 2009 C CA . ILE A 1 254 ? -7.945 -10.330 9.539 1.00 93.69 254 ILE A CA 1
ATOM 2010 C C . ILE A 1 254 ? -9.298 -10.948 9.162 1.00 93.69 254 ILE A C 1
ATOM 2012 O O . ILE A 1 254 ? -10.254 -10.206 8.975 1.00 93.69 254 ILE A O 1
ATOM 2016 N N . CYS A 1 255 ? -9.423 -12.280 9.110 1.00 94.06 255 CYS A N 1
ATOM 2017 C CA . CYS A 1 255 ? -10.691 -12.943 8.768 1.00 94.06 255 CYS A CA 1
ATOM 2018 C C . CYS A 1 255 ? -11.807 -12.559 9.749 1.00 94.06 255 CYS A C 1
ATOM 2020 O O . CYS A 1 255 ? -12.884 -12.138 9.333 1.00 94.06 255 CYS A O 1
ATOM 2022 N N . ARG A 1 256 ? -11.513 -12.598 11.057 1.00 94.88 256 ARG A N 1
ATOM 2023 C CA . ARG A 1 256 ? -12.447 -12.169 12.107 1.00 94.88 256 ARG A CA 1
ATOM 2024 C C . ARG A 1 256 ? -12.845 -10.702 11.953 1.00 94.88 256 ARG A C 1
ATOM 2026 O O . ARG A 1 256 ? -14.024 -10.383 12.053 1.00 94.88 256 ARG A O 1
ATOM 2033 N N . PHE A 1 257 ? -11.881 -9.815 11.700 1.00 96.50 257 PHE A N 1
ATOM 2034 C CA . PHE A 1 257 ? -12.160 -8.397 11.473 1.00 96.50 257 PHE A CA 1
ATOM 2035 C C . PHE A 1 257 ? -12.996 -8.156 10.217 1.00 96.50 257 PHE A C 1
ATOM 2037 O O . PHE A 1 257 ? -13.804 -7.237 10.206 1.00 96.50 257 PHE A O 1
ATOM 2044 N N . LEU A 1 258 ? -12.826 -8.962 9.170 1.00 96.12 258 LEU A N 1
ATOM 2045 C CA . LEU A 1 258 ? -13.584 -8.854 7.924 1.00 96.12 258 LEU A CA 1
ATOM 2046 C C . LEU A 1 258 ? -14.938 -9.578 7.976 1.00 96.12 258 LEU A C 1
ATOM 2048 O O . LEU A 1 258 ? -15.757 -9.365 7.092 1.00 96.12 258 LEU A O 1
ATOM 2052 N N . GLY A 1 259 ? -15.199 -10.382 9.012 1.00 95.88 259 GLY A N 1
ATOM 2053 C CA . GLY A 1 259 ? -16.439 -11.151 9.138 1.00 95.88 259 GLY A CA 1
ATOM 2054 C C . GLY A 1 259 ? -16.533 -12.331 8.167 1.00 95.88 259 GLY A C 1
ATOM 2055 O O . GLY A 1 259 ? -17.636 -12.703 7.790 1.00 95.88 259 GLY A O 1
ATOM 2056 N N . ILE A 1 260 ? -15.393 -12.895 7.761 1.00 96.06 260 ILE A N 1
ATOM 2057 C CA . ILE A 1 260 ? -15.308 -14.072 6.883 1.00 96.06 260 ILE A CA 1
ATOM 2058 C C . ILE A 1 260 ? -14.776 -15.283 7.656 1.00 96.06 260 ILE A C 1
ATOM 2060 O O . ILE A 1 260 ? -14.111 -15.143 8.691 1.00 96.06 260 ILE A O 1
ATOM 2064 N N . ALA A 1 261 ? -15.048 -16.478 7.143 1.00 94.88 261 ALA A N 1
ATOM 2065 C CA . ALA A 1 261 ? -14.599 -17.741 7.694 1.00 94.88 261 ALA A CA 1
ATOM 2066 C C . ALA A 1 261 ? -13.071 -17.763 7.871 1.00 94.88 261 ALA A C 1
ATOM 2068 O O . ALA A 1 261 ? -12.316 -17.262 7.032 1.00 94.88 261 ALA A O 1
ATOM 2069 N N . PRO A 1 262 ? -12.573 -18.351 8.971 1.00 91.12 262 PRO A N 1
ATOM 2070 C CA . PRO A 1 262 ? -11.146 -18.435 9.209 1.00 91.12 262 PRO A CA 1
ATOM 2071 C C . PRO A 1 262 ? -10.487 -19.310 8.146 1.00 91.12 262 PRO A C 1
ATOM 2073 O O . PRO A 1 262 ? -10.853 -20.467 7.936 1.00 91.12 262 PRO A O 1
ATOM 2076 N N . ARG A 1 263 ? -9.440 -18.774 7.524 1.00 83.44 263 ARG A N 1
ATOM 2077 C CA . ARG A 1 263 ? -8.617 -19.502 6.564 1.00 83.44 263 ARG A CA 1
ATOM 2078 C C . ARG A 1 263 ? -7.186 -19.623 7.060 1.00 83.44 263 ARG A C 1
ATOM 2080 O O . ARG A 1 263 ? -6.577 -18.644 7.488 1.00 83.44 263 ARG A O 1
ATOM 2087 N N . ARG A 1 264 ? -6.614 -20.825 6.938 1.00 78.56 264 ARG A N 1
ATOM 2088 C CA . ARG A 1 264 ? -5.167 -21.010 7.100 1.00 78.56 264 ARG A CA 1
ATOM 2089 C C . ARG A 1 264 ? -4.445 -20.281 5.975 1.00 78.56 264 ARG A C 1
ATOM 2091 O O . ARG A 1 264 ? -4.662 -20.583 4.802 1.00 78.56 264 ARG A O 1
ATOM 2098 N N . ALA A 1 265 ? -3.596 -19.341 6.363 1.00 74.25 265 ALA A N 1
ATOM 2099 C CA . ALA A 1 265 ? -2.757 -18.590 5.451 1.00 74.25 265 ALA A CA 1
ATOM 2100 C C . ALA A 1 265 ? -1.905 -19.549 4.609 1.00 74.25 265 ALA A C 1
ATOM 2102 O O . ALA A 1 265 ? -1.321 -20.495 5.151 1.00 74.25 265 ALA A O 1
ATOM 2103 N N . ARG A 1 266 ? -1.803 -19.320 3.296 1.00 70.94 266 ARG A N 1
ATOM 2104 C CA . ARG A 1 266 ? -0.844 -20.076 2.481 1.00 70.94 266 ARG A CA 1
ATOM 2105 C C . ARG A 1 266 ? 0.570 -19.615 2.828 1.00 70.94 266 ARG A C 1
ATOM 2107 O O . ARG A 1 266 ? 1.049 -18.587 2.349 1.00 70.94 266 ARG A O 1
ATOM 2114 N N . ILE A 1 267 ? 1.235 -20.396 3.674 1.00 64.50 267 ILE A N 1
ATOM 2115 C CA . ILE A 1 267 ? 2.655 -20.236 3.985 1.00 64.50 267 ILE A CA 1
ATOM 2116 C C . ILE A 1 267 ? 3.431 -20.730 2.758 1.00 64.50 267 ILE A C 1
ATOM 2118 O O . ILE A 1 267 ? 3.347 -21.901 2.390 1.00 64.50 267 ILE A O 1
ATOM 2122 N N . GLY A 1 268 ? 4.128 -19.834 2.063 1.00 56.94 268 GLY A N 1
ATOM 2123 C CA . GLY A 1 268 ? 4.770 -20.159 0.790 1.00 56.94 268 GLY A CA 1
ATOM 2124 C C . GLY A 1 268 ? 5.633 -19.032 0.228 1.00 56.94 268 GLY A C 1
ATOM 2125 O O . GLY A 1 268 ? 5.699 -17.941 0.791 1.00 56.94 268 GLY A O 1
ATOM 2126 N N . ARG A 1 269 ? 6.327 -19.333 -0.882 1.00 50.97 269 ARG A N 1
ATOM 2127 C CA . ARG A 1 269 ? 7.372 -18.504 -1.518 1.00 50.97 269 ARG A CA 1
ATOM 2128 C C . ARG A 1 269 ? 6.986 -17.012 -1.592 1.00 50.97 269 ARG A C 1
ATOM 2130 O O . ARG A 1 269 ? 5.863 -16.712 -2.001 1.00 50.97 269 ARG A O 1
ATOM 2137 N N . PRO A 1 270 ? 7.914 -16.078 -1.300 1.00 57.06 270 PRO A N 1
ATOM 2138 C CA . PRO A 1 270 ? 7.652 -14.644 -1.369 1.00 57.06 270 PRO A CA 1
ATOM 2139 C C . PRO A 1 270 ? 7.016 -14.230 -2.700 1.00 57.06 270 PRO A C 1
ATOM 2141 O O . PRO A 1 270 ? 7.615 -14.367 -3.770 1.00 57.06 270 PRO A O 1
ATOM 2144 N N . VAL A 1 271 ? 5.805 -13.678 -2.643 1.00 52.59 271 VAL A N 1
ATOM 2145 C CA . VAL A 1 271 ? 5.142 -13.111 -3.818 1.00 52.59 271 VAL A CA 1
ATOM 2146 C C . VAL A 1 271 ? 5.853 -11.797 -4.164 1.00 52.59 271 VAL A C 1
ATOM 2148 O O . VAL A 1 271 ? 5.776 -10.817 -3.425 1.00 52.59 271 VAL A O 1
ATOM 2151 N N . HIS A 1 272 ? 6.570 -11.773 -5.291 1.00 55.16 272 HIS A N 1
ATOM 2152 C CA . HIS A 1 272 ? 7.325 -10.606 -5.780 1.00 55.16 272 HIS A CA 1
ATOM 2153 C C . HIS A 1 272 ? 8.472 -10.126 -4.870 1.00 55.16 272 HIS A C 1
ATOM 2155 O O . HIS A 1 272 ? 8.613 -8.916 -4.617 1.00 55.16 272 HIS A O 1
ATOM 2161 N N . ALA A 1 273 ? 9.326 -11.051 -4.419 1.00 61.34 273 ALA A N 1
ATOM 2162 C CA . ALA A 1 273 ? 10.660 -10.682 -3.947 1.00 61.34 273 ALA A CA 1
ATOM 2163 C C . ALA A 1 273 ? 11.417 -9.980 -5.089 1.00 61.34 273 ALA A C 1
ATOM 2165 O O . ALA A 1 273 ? 11.589 -10.544 -6.164 1.00 61.34 273 ALA A O 1
ATOM 2166 N N . GLY A 1 274 ? 11.785 -8.712 -4.882 1.00 64.19 274 GLY A N 1
ATOM 2167 C CA . GLY A 1 274 ? 12.684 -8.005 -5.800 1.00 64.19 274 GLY A CA 1
ATOM 2168 C C . GLY A 1 274 ? 14.131 -8.433 -5.568 1.00 64.19 274 GLY A C 1
ATOM 2169 O O . GLY A 1 274 ? 14.405 -9.064 -4.546 1.00 64.19 274 GLY A O 1
ATOM 2170 N N . VAL A 1 275 ? 15.036 -8.030 -6.465 1.00 73.25 275 VAL A N 1
ATOM 2171 C CA . VAL A 1 275 ? 16.481 -8.305 -6.369 1.00 73.25 275 VAL A CA 1
ATOM 2172 C C . VAL A 1 275 ? 16.986 -8.015 -4.946 1.00 73.25 275 VAL A C 1
ATOM 2174 O O . VAL A 1 275 ? 16.807 -6.883 -4.465 1.00 73.25 275 VAL A O 1
ATOM 2177 N N . PRO A 1 276 ? 17.516 -9.025 -4.226 1.00 80.31 276 PRO A N 1
ATOM 2178 C CA . PRO A 1 276 ? 18.040 -8.840 -2.880 1.00 80.31 276 PRO A CA 1
ATOM 2179 C C . PRO A 1 276 ? 19.174 -7.819 -2.891 1.00 80.31 276 PRO A C 1
ATOM 2181 O O . PRO A 1 276 ? 20.076 -7.892 -3.715 1.00 80.31 276 PRO A O 1
ATOM 2184 N N . LEU A 1 277 ? 19.109 -6.856 -1.979 1.00 88.62 277 LEU A N 1
ATOM 2185 C CA . LEU A 1 277 ? 20.171 -5.883 -1.764 1.00 88.62 277 LEU A CA 1
ATOM 2186 C C . LEU A 1 277 ? 20.117 -5.472 -0.296 1.00 88.62 277 LEU A C 1
ATOM 2188 O O . LEU A 1 277 ? 19.103 -4.927 0.155 1.00 88.62 277 LEU A O 1
ATOM 2192 N N . ALA A 1 278 ? 21.180 -5.788 0.438 1.00 90.81 278 ALA A N 1
ATOM 2193 C CA . ALA A 1 278 ? 21.302 -5.449 1.847 1.00 90.81 278 ALA A CA 1
ATOM 2194 C C . ALA A 1 278 ? 21.439 -3.930 2.031 1.00 90.81 278 ALA A C 1
ATOM 2196 O O . ALA A 1 278 ? 22.018 -3.238 1.188 1.00 90.81 278 ALA A O 1
ATOM 2197 N N . LEU A 1 279 ? 20.878 -3.432 3.131 1.00 92.81 279 LEU A N 1
ATOM 2198 C CA . LEU A 1 279 ? 21.074 -2.064 3.596 1.00 92.81 279 LEU A CA 1
ATOM 2199 C C . LEU A 1 279 ? 22.237 -2.054 4.589 1.00 92.81 279 LEU A C 1
ATOM 2201 O O . LEU A 1 279 ? 22.228 -2.858 5.520 1.00 92.81 279 LEU A O 1
ATOM 2205 N N . ASP A 1 280 ? 23.210 -1.167 4.390 1.00 93.19 280 ASP A N 1
ATOM 2206 C CA . ASP A 1 280 ? 24.331 -1.008 5.317 1.00 93.19 280 ASP A CA 1
ATOM 2207 C C . ASP A 1 280 ? 23.896 -0.407 6.665 1.00 93.19 280 ASP A C 1
ATOM 2209 O O . ASP A 1 280 ? 22.884 0.296 6.757 1.00 93.19 280 ASP A O 1
ATOM 2213 N N . ALA A 1 281 ? 24.674 -0.697 7.712 1.00 93.12 281 ALA A N 1
ATOM 2214 C CA . ALA A 1 281 ? 24.364 -0.321 9.090 1.00 93.12 281 ALA A CA 1
ATOM 2215 C C . ALA A 1 281 ? 24.244 1.200 9.279 1.00 93.12 281 ALA A C 1
ATOM 2217 O O . ALA A 1 281 ? 23.302 1.661 9.921 1.00 93.12 281 ALA A O 1
ATOM 2218 N N . ALA A 1 282 ? 25.123 1.988 8.650 1.00 94.75 282 ALA A N 1
ATOM 2219 C CA . ALA A 1 282 ? 25.120 3.445 8.776 1.00 94.7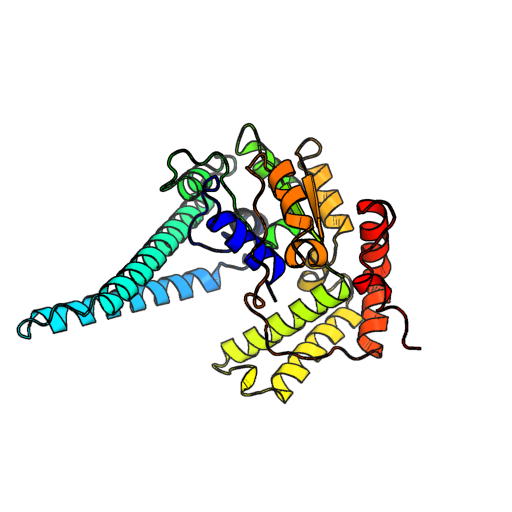5 282 ALA A CA 1
ATOM 2220 C C . ALA A 1 282 ? 23.822 4.066 8.230 1.00 94.75 282 ALA A C 1
ATOM 2222 O O . ALA A 1 282 ? 23.154 4.841 8.920 1.00 94.75 282 ALA A O 1
ATOM 2223 N N . ARG A 1 283 ? 23.399 3.682 7.016 1.00 96.62 283 ARG A N 1
ATOM 2224 C CA . ARG A 1 283 ? 22.116 4.140 6.453 1.00 96.62 283 ARG A CA 1
ATOM 2225 C C . ARG A 1 283 ? 20.919 3.623 7.241 1.00 96.62 283 ARG A C 1
ATOM 2227 O O . ARG A 1 283 ? 19.936 4.349 7.381 1.00 96.62 283 ARG A O 1
ATOM 2234 N N . ARG A 1 284 ? 20.979 2.386 7.748 1.00 95.81 284 ARG A N 1
ATOM 2235 C CA . ARG A 1 284 ? 19.927 1.817 8.605 1.00 95.81 284 ARG A CA 1
ATOM 2236 C C . ARG A 1 284 ? 19.751 2.640 9.877 1.00 95.81 284 ARG A C 1
ATOM 2238 O O . ARG A 1 284 ? 18.617 2.978 10.202 1.00 95.81 284 ARG A O 1
ATOM 2245 N N . HIS A 1 285 ? 20.847 2.973 10.553 1.00 94.81 285 HIS A N 1
ATOM 2246 C CA . HIS A 1 285 ? 20.834 3.774 11.772 1.00 94.81 285 HIS A CA 1
ATOM 2247 C C . HIS A 1 285 ? 20.205 5.148 11.519 1.00 94.81 285 HIS A C 1
ATOM 2249 O O . HIS A 1 285 ? 19.177 5.464 12.113 1.00 94.81 285 HIS A O 1
ATOM 2255 N N . LYS A 1 286 ? 20.709 5.891 10.524 1.00 96.75 286 LYS A N 1
ATOM 2256 C CA . LYS A 1 286 ? 20.169 7.212 10.163 1.00 96.75 286 LYS A CA 1
ATOM 2257 C C . LYS A 1 286 ? 18.690 7.159 9.755 1.00 96.75 286 LYS A C 1
ATOM 2259 O O . LYS A 1 286 ? 17.905 8.030 10.121 1.00 96.75 286 LYS A O 1
ATOM 2264 N N . ALA A 1 287 ? 18.278 6.127 9.013 1.00 97.12 287 ALA A N 1
ATOM 2265 C CA . ALA A 1 287 ? 16.871 5.926 8.657 1.00 97.12 287 ALA A CA 1
ATOM 2266 C C . ALA A 1 287 ? 15.993 5.659 9.888 1.00 97.12 287 ALA A C 1
ATOM 2268 O O . ALA A 1 287 ? 14.843 6.091 9.922 1.00 97.12 287 ALA A O 1
ATOM 2269 N N . ARG A 1 288 ? 16.517 4.936 10.882 1.00 95.06 288 ARG A N 1
ATOM 2270 C CA . ARG A 1 288 ? 15.804 4.615 12.121 1.00 95.06 288 ARG A CA 1
ATOM 2271 C C . ARG A 1 288 ? 15.622 5.851 12.994 1.00 95.06 288 ARG A C 1
ATOM 2273 O O . ARG A 1 288 ? 14.516 6.052 13.483 1.00 95.06 288 ARG A O 1
ATOM 2280 N N . GLU A 1 289 ? 16.653 6.683 13.128 1.00 96.19 289 GLU A N 1
ATOM 2281 C CA . GLU A 1 289 ? 16.568 7.974 13.825 1.00 96.19 289 GLU A CA 1
ATOM 2282 C C . GLU A 1 289 ? 15.514 8.879 13.178 1.00 96.19 289 GLU A C 1
ATOM 2284 O O . GLU A 1 289 ? 14.598 9.352 13.846 1.00 96.19 289 GLU A O 1
ATOM 2289 N N . LEU A 1 290 ? 15.578 9.038 11.853 1.00 96.88 290 LEU A N 1
ATOM 2290 C CA . LEU A 1 290 ? 14.634 9.867 11.100 1.00 96.88 290 LEU A CA 1
ATOM 2291 C C . LEU A 1 290 ? 13.180 9.366 11.196 1.00 96.88 290 LEU A C 1
ATOM 2293 O O . LEU A 1 290 ? 12.242 10.151 11.092 1.00 96.88 290 LEU A O 1
ATOM 2297 N N . LEU A 1 291 ? 12.980 8.057 11.376 1.00 96.62 291 LEU A N 1
ATOM 2298 C CA . LEU A 1 291 ? 11.663 7.422 11.481 1.00 96.62 291 LEU A CA 1
ATOM 2299 C C . LEU A 1 291 ? 11.275 7.069 12.926 1.00 96.62 291 LEU A C 1
ATOM 2301 O O . LEU A 1 291 ? 10.327 6.303 13.119 1.00 96.62 291 LEU A O 1
ATOM 2305 N N . ALA A 1 292 ? 11.962 7.610 13.937 1.00 95.50 292 ALA A N 1
ATOM 2306 C CA . ALA A 1 292 ? 11.745 7.259 15.342 1.00 95.50 292 ALA A CA 1
ATOM 2307 C C . ALA A 1 292 ? 10.287 7.461 15.791 1.00 95.50 292 ALA A C 1
ATOM 2309 O O . ALA A 1 292 ? 9.717 6.588 16.445 1.00 95.50 292 ALA A O 1
ATOM 2310 N N . GLU A 1 293 ? 9.639 8.546 15.358 1.00 95.31 293 GLU A N 1
ATOM 2311 C CA . GLU A 1 293 ? 8.218 8.804 15.641 1.00 95.31 293 GLU A CA 1
ATOM 2312 C C . GLU A 1 293 ? 7.298 7.706 15.091 1.00 95.31 293 GLU A C 1
ATOM 2314 O O . GLU A 1 293 ? 6.289 7.362 15.703 1.00 95.31 293 GLU A O 1
ATOM 2319 N N . GLN A 1 294 ? 7.662 7.100 13.960 1.00 95.62 294 GLN A N 1
ATOM 2320 C CA . GLN A 1 294 ? 6.872 6.042 13.329 1.00 95.62 294 GLN A CA 1
ATOM 2321 C C . GLN A 1 294 ? 7.025 4.712 14.077 1.00 95.62 294 GLN A C 1
ATOM 2323 O O . GLN A 1 294 ? 6.072 3.935 14.157 1.00 95.62 294 GLN A O 1
ATOM 2328 N N . TYR A 1 295 ? 8.196 4.466 14.673 1.00 94.75 295 TYR A N 1
ATOM 2329 C CA . TYR A 1 295 ? 8.406 3.353 15.602 1.00 94.75 295 TYR A CA 1
ATOM 2330 C C . TYR A 1 295 ? 7.673 3.568 16.928 1.00 94.75 295 TYR A C 1
ATOM 2332 O O . TYR A 1 295 ? 7.049 2.628 17.426 1.00 94.75 295 TYR A O 1
ATOM 2340 N N . ALA A 1 296 ? 7.706 4.783 17.483 1.00 93.56 296 ALA A N 1
ATOM 2341 C CA . ALA A 1 296 ? 6.968 5.128 18.696 1.00 93.56 296 ALA A CA 1
ATOM 2342 C C . ALA A 1 296 ? 5.459 4.928 18.487 1.00 93.56 296 ALA A C 1
ATOM 2344 O O . ALA A 1 296 ? 4.825 4.179 19.230 1.00 93.56 296 ALA A O 1
ATOM 2345 N N . PHE A 1 297 ? 4.925 5.475 17.391 1.00 94.50 297 PHE A N 1
ATOM 2346 C CA . PHE A 1 297 ? 3.544 5.264 16.969 1.00 94.50 297 PHE A CA 1
ATOM 2347 C C . PHE A 1 297 ? 3.202 3.778 16.829 1.00 94.50 297 PHE A C 1
ATOM 2349 O O . PHE A 1 297 ? 2.204 3.321 17.378 1.00 94.50 297 PHE A O 1
ATOM 2356 N N . ALA A 1 298 ? 4.016 3.004 16.104 1.00 93.06 298 ALA A N 1
ATOM 2357 C CA . ALA A 1 298 ? 3.739 1.585 15.910 1.00 93.06 298 ALA A CA 1
ATOM 2358 C C . ALA A 1 298 ? 3.773 0.808 17.234 1.00 93.06 298 ALA A C 1
ATOM 2360 O O . ALA A 1 298 ? 2.991 -0.120 17.413 1.00 93.06 298 ALA A O 1
ATOM 2361 N N . THR A 1 299 ? 4.640 1.200 18.170 1.00 92.56 299 THR A N 1
ATOM 2362 C CA . THR A 1 299 ? 4.719 0.591 19.502 1.00 92.56 299 THR A CA 1
ATOM 2363 C C . THR A 1 299 ? 3.431 0.833 20.279 1.00 92.56 299 THR A C 1
ATOM 2365 O O . THR A 1 299 ? 2.838 -0.119 20.782 1.00 92.56 299 THR A O 1
ATOM 2368 N N . GLU A 1 300 ? 2.961 2.079 20.336 1.00 92.81 300 GLU A N 1
ATOM 2369 C CA . GLU A 1 300 ? 1.705 2.438 21.001 1.00 92.81 300 GLU A CA 1
ATOM 2370 C C . GLU A 1 300 ? 0.505 1.741 20.342 1.00 92.81 300 GLU A C 1
ATOM 2372 O O . GLU A 1 300 ? -0.276 1.058 21.008 1.00 92.81 300 GLU A O 1
ATOM 2377 N N . ALA A 1 301 ? 0.407 1.832 19.014 1.00 90.06 301 ALA A N 1
ATOM 23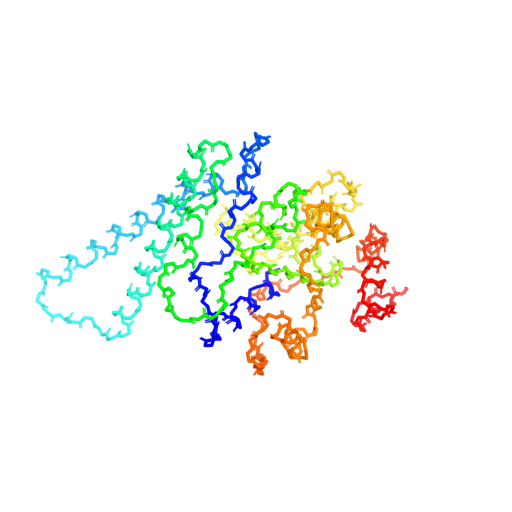78 C CA . ALA A 1 301 ? -0.698 1.286 18.234 1.00 90.06 301 ALA A CA 1
ATOM 2379 C C . ALA A 1 301 ? -0.807 -0.249 18.308 1.00 90.06 301 ALA A C 1
ATOM 2381 O O . ALA A 1 301 ? -1.887 -0.799 18.086 1.00 90.06 301 ALA A O 1
ATOM 2382 N N . LEU A 1 302 ? 0.294 -0.939 18.625 1.00 88.81 302 LEU A N 1
ATOM 2383 C CA . LEU A 1 302 ? 0.361 -2.393 18.796 1.00 88.81 302 LEU A CA 1
ATOM 2384 C C . LEU A 1 302 ? 0.393 -2.824 20.276 1.00 88.81 302 LEU A C 1
ATOM 2386 O O . LEU A 1 302 ? 0.729 -3.967 20.582 1.00 88.81 302 LEU A O 1
ATOM 2390 N N . GLY A 1 303 ? 0.028 -1.940 21.212 1.00 87.44 303 GLY A N 1
ATOM 2391 C CA . GLY A 1 303 ? -0.112 -2.289 22.631 1.00 87.44 303 GLY A CA 1
ATOM 2392 C C . GLY A 1 303 ? 1.219 -2.500 23.360 1.00 87.44 303 GLY A C 1
ATOM 2393 O O . GLY A 1 303 ? 1.312 -3.331 24.261 1.00 87.44 303 GLY A O 1
ATOM 2394 N N . GLY A 1 304 ? 2.261 -1.773 22.957 1.00 82.94 304 GLY A N 1
ATOM 2395 C CA . GLY A 1 304 ? 3.566 -1.746 23.620 1.00 82.94 304 GLY A CA 1
ATOM 2396 C C . GLY A 1 304 ? 4.540 -2.846 23.195 1.00 82.94 304 GLY A C 1
ATOM 2397 O O . GLY A 1 304 ? 5.633 -2.929 23.751 1.00 82.94 304 GLY A O 1
ATOM 2398 N N . ARG A 1 305 ? 4.182 -3.705 22.229 1.00 79.69 305 ARG A N 1
ATOM 2399 C CA . ARG A 1 305 ? 5.056 -4.785 21.743 1.00 79.69 305 ARG A CA 1
ATOM 2400 C C . ARG A 1 305 ? 5.174 -4.756 20.226 1.00 79.69 305 ARG A C 1
ATOM 2402 O O . ARG A 1 305 ? 4.246 -5.126 19.513 1.00 79.69 305 ARG A O 1
ATOM 2409 N N . LEU A 1 306 ? 6.347 -4.357 19.743 1.00 84.81 306 LEU A N 1
ATOM 2410 C CA . LEU A 1 306 ? 6.715 -4.534 18.343 1.00 84.81 306 LEU A CA 1
ATOM 2411 C C . LEU A 1 306 ? 7.135 -5.989 18.070 1.00 84.81 306 LEU A C 1
ATOM 2413 O O . LEU A 1 306 ? 7.615 -6.675 18.978 1.00 84.81 306 LEU A O 1
ATOM 2417 N N . PRO A 1 307 ? 7.021 -6.464 16.820 1.00 84.38 307 PRO A N 1
ATOM 2418 C CA . PRO A 1 307 ? 7.617 -7.733 16.416 1.00 84.38 307 PRO A CA 1
ATOM 2419 C C . PRO A 1 307 ? 9.124 -7.756 16.695 1.00 84.38 307 PRO A C 1
ATOM 2421 O O . PRO A 1 307 ? 9.811 -6.767 16.445 1.00 84.38 307 PRO A O 1
ATOM 2424 N N . ALA A 1 308 ? 9.660 -8.902 17.130 1.00 79.75 308 ALA A N 1
ATOM 2425 C CA . ALA A 1 308 ? 11.089 -9.054 17.447 1.00 79.75 308 ALA A CA 1
ATOM 2426 C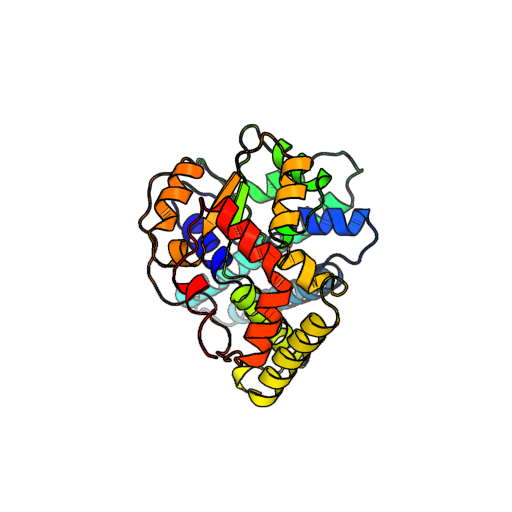 C . ALA A 1 308 ? 12.012 -8.602 16.296 1.00 79.75 308 ALA A C 1
ATOM 2428 O O . ALA A 1 308 ? 12.996 -7.906 16.523 1.00 79.75 308 ALA A O 1
ATOM 2429 N N . ALA A 1 309 ? 11.622 -8.882 15.048 1.00 79.88 309 ALA A N 1
ATOM 2430 C CA . ALA A 1 309 ? 12.360 -8.466 13.854 1.00 79.88 309 ALA A CA 1
ATOM 2431 C C . ALA A 1 309 ? 12.521 -6.937 13.712 1.00 79.88 309 ALA A C 1
ATOM 2433 O O . ALA A 1 309 ? 13.432 -6.478 13.030 1.00 79.88 309 ALA A O 1
ATOM 2434 N N . TRP A 1 310 ? 11.649 -6.138 14.336 1.00 85.38 310 TRP A N 1
ATOM 2435 C CA . TRP A 1 310 ? 11.741 -4.672 14.330 1.00 85.38 310 TRP A CA 1
ATOM 2436 C C . TRP A 1 310 ? 12.664 -4.163 15.450 1.00 85.38 310 TRP A C 1
ATOM 2438 O O . TRP A 1 310 ? 13.171 -3.039 15.374 1.00 85.38 310 TRP A O 1
ATOM 2448 N N . ALA A 1 311 ? 12.879 -4.984 16.488 1.00 67.00 311 ALA A N 1
ATOM 2449 C CA . ALA A 1 311 ? 13.728 -4.709 17.645 1.00 67.00 311 ALA A CA 1
ATOM 2450 C C . ALA A 1 311 ? 15.191 -5.149 17.437 1.00 67.00 311 ALA A C 1
ATOM 2452 O O . ALA A 1 311 ? 16.092 -4.480 17.929 1.00 67.00 311 ALA A O 1
ATOM 2453 N N . GLU A 1 312 ? 15.464 -6.210 16.672 1.00 55.19 312 GLU A N 1
ATOM 2454 C CA . GLU A 1 312 ? 16.839 -6.680 16.395 1.00 55.19 312 GLU A CA 1
ATOM 2455 C C . GLU A 1 312 ? 17.627 -5.756 15.449 1.00 55.19 312 GLU A C 1
ATOM 2457 O O . GLU A 1 312 ? 18.850 -5.711 15.501 1.00 55.19 312 GLU A O 1
ATOM 2462 N N . ALA A 1 313 ? 16.954 -4.900 14.674 1.00 49.62 313 ALA A N 1
ATOM 2463 C CA . ALA A 1 313 ? 17.597 -3.849 13.874 1.00 49.62 313 ALA A CA 1
ATOM 2464 C C . ALA A 1 313 ? 18.211 -2.696 14.713 1.00 49.62 313 ALA A C 1
ATOM 2466 O O . ALA A 1 313 ? 18.553 -1.652 14.155 1.00 49.62 313 ALA A O 1
ATOM 2467 N N . THR A 1 314 ? 18.303 -2.861 16.038 1.00 39.44 314 THR A N 1
ATOM 2468 C CA . THR A 1 314 ? 18.768 -1.859 17.016 1.00 39.44 314 THR A CA 1
ATOM 2469 C C . THR A 1 314 ? 20.174 -2.151 17.554 1.00 39.44 314 THR A C 1
ATOM 2471 O O . THR A 1 314 ? 20.707 -1.324 18.285 1.00 39.44 314 THR A O 1
ATOM 2474 N N . VAL A 1 315 ? 20.787 -3.295 17.224 1.00 33.72 315 VAL A N 1
ATOM 2475 C CA . VAL A 1 315 ? 22.079 -3.698 17.806 1.00 33.72 315 VAL A CA 1
ATOM 2476 C C . VAL A 1 315 ? 23.022 -4.211 16.723 1.00 33.72 315 VAL A C 1
ATOM 2478 O O . VAL A 1 315 ? 23.073 -5.402 16.466 1.00 33.72 315 VAL A O 1
ATOM 2481 N N . GLU A 1 316 ? 23.768 -3.301 16.111 1.00 31.23 316 GLU A N 1
ATOM 2482 C CA . GLU A 1 316 ? 25.179 -3.494 15.752 1.00 31.23 316 GLU A CA 1
ATOM 2483 C C . GLU A 1 316 ? 25.810 -2.101 15.897 1.00 31.23 316 GLU A C 1
ATOM 2485 O O . GLU A 1 316 ? 25.560 -1.210 15.082 1.00 31.23 316 GLU A O 1
ATOM 2490 N N . VAL A 1 317 ? 26.472 -1.902 17.043 1.00 33.56 317 VAL A N 1
ATOM 2491 C CA . VAL A 1 317 ? 27.269 -0.715 17.406 1.00 33.56 317 VAL A CA 1
ATOM 2492 C C . VAL A 1 317 ? 28.623 -0.806 16.721 1.00 33.56 317 VAL A C 1
ATOM 2494 O O . VAL A 1 317 ? 29.189 -1.923 16.738 1.00 33.56 317 VAL A O 1
#